Protein AF-0000000066033490 (afdb_homodimer)

Structure (mmCIF, N/CA/C/O backbone):
data_AF-0000000066033490-model_v1
#
loop_
_entity.id
_entity.type
_entity.pdbx_description
1 polymer 'Nucleoside diphosphate kinase'
#
loop_
_atom_site.group_PDB
_atom_site.id
_atom_site.type_symbol
_atom_site.label_atom_id
_atom_site.label_alt_id
_atom_site.label_comp_id
_atom_site.label_asym_id
_atom_site.label_entity_id
_atom_site.label_seq_id
_atom_site.pdbx_PDB_ins_code
_atom_site.Cartn_x
_atom_site.Cartn_y
_atom_site.Cartn_z
_atom_site.occupancy
_atom_site.B_iso_or_equiv
_atom_site.auth_seq_id
_atom_site.auth_comp_id
_atom_site.auth_asym_id
_atom_site.auth_atom_id
_atom_site.pdbx_PDB_model_num
ATOM 1 N N . MET A 1 1 ? 26.422 -7.48 -3.936 1 59.88 1 MET A N 1
ATOM 2 C CA . MET A 1 1 ? 25.344 -8.344 -4.434 1 59.88 1 MET A CA 1
ATOM 3 C C . MET A 1 1 ? 24.328 -7.539 -5.23 1 59.88 1 MET A C 1
ATOM 5 O O . MET A 1 1 ? 24.172 -6.336 -5.02 1 59.88 1 MET A O 1
ATOM 9 N N . THR A 1 2 ? 23.844 -7.996 -6.438 1 82.38 2 THR A N 1
ATOM 10 C CA . THR A 1 2 ? 23.172 -7.184 -7.445 1 82.38 2 THR A CA 1
ATOM 11 C C . THR A 1 2 ? 21.734 -6.902 -7.031 1 82.38 2 THR A C 1
ATOM 13 O O . THR A 1 2 ? 21.016 -7.812 -6.613 1 82.38 2 THR A O 1
ATOM 16 N N . ILE A 1 3 ? 21.281 -5.641 -6.848 1 90.5 3 ILE A N 1
ATOM 17 C CA . ILE A 1 3 ? 19.906 -5.195 -6.566 1 90.5 3 ILE A CA 1
ATOM 18 C C . ILE A 1 3 ? 19 -5.59 -7.723 1 90.5 3 ILE A C 1
ATOM 20 O O . ILE A 1 3 ? 19.328 -5.387 -8.891 1 90.5 3 ILE A O 1
ATOM 24 N N . GLU A 1 4 ? 17.984 -6.395 -7.387 1 96.69 4 GLU A N 1
ATOM 25 C CA . GLU A 1 4 ? 16.969 -6.812 -8.352 1 96.69 4 GLU A CA 1
ATOM 26 C C . GLU A 1 4 ? 15.586 -6.324 -7.938 1 96.69 4 GLU A C 1
ATOM 28 O O . GLU A 1 4 ? 15.422 -5.773 -6.848 1 96.69 4 GLU A O 1
ATOM 33 N N . ARG A 1 5 ? 14.695 -6.426 -8.906 1 98.5 5 ARG A N 1
ATOM 34 C CA . ARG A 1 5 ? 13.297 -6.09 -8.648 1 98.5 5 ARG A CA 1
ATOM 35 C C . ARG A 1 5 ? 12.383 -7.27 -8.977 1 98.5 5 ARG A C 1
ATOM 37 O O . ARG A 1 5 ? 12.695 -8.07 -9.859 1 98.5 5 ARG A O 1
ATOM 44 N N . THR A 1 6 ? 11.344 -7.453 -8.289 1 98.81 6 THR A N 1
ATOM 45 C CA . THR A 1 6 ? 10.312 -8.453 -8.57 1 98.81 6 THR A CA 1
ATOM 46 C C . THR A 1 6 ? 8.922 -7.84 -8.445 1 98.81 6 THR A C 1
ATOM 48 O O . THR A 1 6 ? 8.773 -6.723 -7.941 1 98.81 6 THR A O 1
ATOM 51 N N . PHE A 1 7 ? 7.984 -8.508 -9.031 1 98.88 7 PHE A N 1
ATOM 52 C CA . PHE A 1 7 ? 6.594 -8.07 -9.031 1 98.88 7 PHE A CA 1
ATOM 53 C C . PHE A 1 7 ? 5.781 -8.844 -8.008 1 98.88 7 PHE A C 1
ATOM 55 O O . PHE A 1 7 ? 5.988 -10.047 -7.82 1 98.88 7 PHE A O 1
ATOM 62 N N . SER A 1 8 ? 4.867 -8.172 -7.383 1 98.81 8 SER A N 1
ATOM 63 C CA . SER A 1 8 ? 4.031 -8.781 -6.352 1 98.81 8 SER A CA 1
ATOM 64 C C . SER A 1 8 ? 2.602 -8.25 -6.418 1 98.81 8 SER A C 1
ATOM 66 O O . SER A 1 8 ? 2.375 -7.105 -6.805 1 98.81 8 SER A O 1
ATOM 68 N N . ILE A 1 9 ? 1.611 -9.07 -6.09 1 98.88 9 ILE A N 1
ATOM 69 C CA . ILE A 1 9 ? 0.209 -8.68 -5.98 1 98.88 9 ILE A CA 1
ATOM 70 C C . ILE A 1 9 ? -0.343 -9.125 -4.625 1 98.88 9 ILE A C 1
ATOM 72 O O . ILE A 1 9 ? -0.087 -10.242 -4.18 1 98.88 9 ILE A O 1
ATOM 76 N N . VAL A 1 10 ? -0.974 -8.289 -3.9 1 98.94 10 VAL A N 1
ATOM 77 C CA . VAL A 1 10 ? -1.964 -8.695 -2.908 1 98.94 10 VAL A CA 1
ATOM 78 C C . VAL A 1 10 ? -3.32 -8.891 -3.584 1 98.94 10 VAL A C 1
ATOM 80 O O . VAL A 1 10 ? -3.904 -7.938 -4.105 1 98.94 10 VAL A O 1
ATOM 83 N N . LYS A 1 11 ? -3.844 -10.039 -3.535 1 98.88 11 LYS A N 1
ATOM 84 C CA . LYS A 1 11 ? -4.949 -10.461 -4.391 1 98.88 11 LYS A CA 1
ATOM 85 C C . LYS A 1 11 ? -6.297 -10.094 -3.77 1 98.88 11 LYS A C 1
ATOM 87 O O . LYS A 1 11 ? -6.352 -9.609 -2.637 1 98.88 11 LYS A O 1
ATOM 92 N N . PRO A 1 12 ? -7.406 -10.273 -4.48 1 98.56 12 PRO A N 1
ATOM 93 C CA . PRO A 1 12 ? -8.703 -9.703 -4.09 1 98.56 12 PRO A CA 1
ATOM 94 C C . PRO A 1 12 ? -9.172 -10.188 -2.721 1 98.56 12 PRO A C 1
ATOM 96 O O . PRO A 1 12 ? -9.688 -9.398 -1.928 1 98.56 12 PRO A O 1
ATOM 99 N N . ASP A 1 13 ? -8.969 -11.43 -2.404 1 98.12 13 ASP A N 1
ATOM 100 C CA . ASP A 1 13 ? -9.461 -11.945 -1.128 1 98.12 13 ASP A CA 1
ATOM 101 C C . ASP A 1 13 ? -8.75 -11.266 0.042 1 98.12 13 ASP A C 1
ATOM 103 O O . ASP A 1 13 ? -9.367 -10.953 1.059 1 98.12 13 ASP A O 1
ATOM 107 N N . ALA A 1 14 ? -7.434 -11.141 -0.123 1 98.69 14 ALA A N 1
ATOM 108 C CA . ALA A 1 14 ? -6.637 -10.523 0.935 1 98.69 14 ALA A CA 1
ATOM 109 C C . ALA A 1 14 ? -6.988 -9.047 1.099 1 98.69 14 ALA A C 1
ATOM 111 O O . ALA A 1 14 ? -7.07 -8.547 2.221 1 98.69 14 ALA A O 1
ATOM 112 N N . VAL A 1 15 ? -7.184 -8.336 -0.043 1 98.75 15 VAL A N 1
ATOM 113 C CA . VAL A 1 15 ? -7.602 -6.938 0.027 1 98.75 15 VAL A CA 1
ATOM 114 C C . VAL A 1 15 ? -8.953 -6.84 0.729 1 98.75 15 VAL A C 1
ATOM 116 O O . VAL A 1 15 ? -9.133 -6.012 1.626 1 98.75 15 VAL A O 1
ATOM 119 N N . LYS A 1 16 ? -9.852 -7.695 0.377 1 98.12 16 LYS A N 1
ATOM 120 C CA . LYS A 1 16 ? -11.188 -7.727 0.971 1 98.12 16 LYS A CA 1
ATOM 121 C C . LYS A 1 16 ? -11.109 -7.934 2.48 1 98.12 16 LYS A C 1
ATOM 123 O O . LYS A 1 16 ? -11.891 -7.352 3.232 1 98.12 16 LYS A O 1
ATOM 128 N N . ARG A 1 17 ? -10.188 -8.672 2.924 1 98.06 17 ARG A N 1
ATOM 129 C CA . ARG A 1 17 ? -10.086 -9.07 4.324 1 98.06 17 ARG A CA 1
ATOM 130 C C . ARG A 1 17 ? -9.18 -8.117 5.094 1 98.06 17 ARG A C 1
ATOM 132 O O . ARG A 1 17 ? -8.789 -8.406 6.23 1 98.06 17 ARG A O 1
ATOM 139 N N . ASN A 1 18 ? -8.805 -7.012 4.496 1 98.56 18 ASN A N 1
ATOM 140 C CA . ASN A 1 18 ? -7.965 -6 5.133 1 98.56 18 ASN A CA 1
ATOM 141 C C . ASN A 1 18 ? -6.617 -6.578 5.559 1 98.56 18 ASN A C 1
ATOM 143 O O . ASN A 1 18 ? -6.18 -6.375 6.691 1 98.56 18 ASN A O 1
ATOM 147 N N . LEU A 1 19 ? -5.922 -7.172 4.555 1 98.81 19 LEU A N 1
ATOM 148 C CA . LEU A 1 19 ? -4.652 -7.812 4.879 1 98.81 19 LEU A CA 1
ATOM 149 C C . LEU A 1 19 ? -3.496 -7.129 4.16 1 98.81 19 LEU A C 1
ATOM 151 O O . LEU A 1 19 ? -2.367 -7.621 4.18 1 98.81 19 LEU A O 1
ATOM 155 N N . ILE A 1 20 ? -3.691 -6.008 3.455 1 98.88 20 ILE A N 1
ATOM 156 C CA . ILE A 1 20 ? -2.609 -5.316 2.762 1 98.88 20 ILE A CA 1
ATOM 157 C C . ILE A 1 20 ? -1.483 -5.004 3.744 1 98.88 20 ILE A C 1
ATOM 159 O O . ILE A 1 20 ? -0.322 -5.332 3.494 1 98.88 20 ILE A O 1
ATOM 163 N N . GLY A 1 21 ? -1.85 -4.418 4.875 1 98.88 21 GLY A N 1
ATOM 164 C CA . GLY A 1 21 ? -0.864 -4.02 5.867 1 98.88 21 GLY A CA 1
ATOM 165 C C . GLY A 1 21 ? -0.115 -5.195 6.465 1 98.88 21 GLY A C 1
ATOM 166 O O . GLY A 1 21 ? 1.1 -5.129 6.664 1 98.88 21 GLY A O 1
ATOM 167 N N . ALA A 1 22 ? -0.812 -6.223 6.816 1 98.81 22 ALA A N 1
ATOM 168 C CA . ALA A 1 22 ? -0.184 -7.414 7.379 1 98.81 22 ALA A CA 1
ATOM 169 C C . ALA A 1 22 ? 0.848 -7.996 6.418 1 98.81 22 ALA A C 1
ATOM 171 O O . ALA A 1 22 ? 1.952 -8.359 6.828 1 98.81 22 ALA A O 1
ATOM 172 N N . ILE A 1 23 ? 0.515 -8.094 5.152 1 98.88 23 ILE A N 1
ATOM 173 C CA . ILE A 1 23 ? 1.39 -8.672 4.137 1 98.88 23 ILE A CA 1
ATOM 174 C C . ILE A 1 23 ? 2.576 -7.738 3.893 1 98.88 23 ILE A C 1
ATOM 176 O O . ILE A 1 23 ? 3.729 -8.18 3.885 1 98.88 23 ILE A O 1
ATOM 180 N N . TYR A 1 24 ? 2.326 -6.438 3.73 1 98.94 24 TYR A N 1
ATOM 181 C CA . TYR A 1 24 ? 3.396 -5.465 3.531 1 98.94 24 TYR A CA 1
ATOM 182 C C . TYR A 1 24 ? 4.367 -5.477 4.707 1 98.94 24 TYR A C 1
ATOM 184 O O . TYR A 1 24 ? 5.578 -5.352 4.516 1 98.94 24 TYR A O 1
ATOM 192 N N . ARG A 1 25 ? 3.801 -5.582 5.895 1 98.69 25 ARG A N 1
ATOM 193 C CA . ARG A 1 25 ? 4.66 -5.582 7.074 1 98.69 25 ARG A CA 1
ATOM 194 C C . ARG A 1 25 ? 5.629 -6.758 7.043 1 98.69 25 ARG A C 1
ATOM 196 O O . ARG A 1 25 ? 6.809 -6.609 7.367 1 98.69 25 ARG A O 1
ATOM 203 N N . ARG A 1 26 ? 5.129 -7.914 6.676 1 98.69 26 ARG A N 1
ATOM 204 C CA . ARG A 1 26 ? 5.984 -9.094 6.559 1 98.69 26 ARG A CA 1
ATOM 205 C C . ARG A 1 26 ? 7.062 -8.883 5.5 1 98.69 26 ARG A C 1
ATOM 207 O O . ARG A 1 26 ? 8.219 -9.258 5.699 1 98.69 26 ARG A O 1
ATOM 214 N N . ILE A 1 27 ? 6.727 -8.273 4.348 1 98.75 27 ILE A N 1
ATOM 215 C CA . ILE A 1 27 ? 7.664 -8 3.262 1 98.75 27 ILE A CA 1
ATOM 216 C C . ILE A 1 27 ? 8.742 -7.039 3.744 1 98.75 27 ILE A C 1
ATOM 218 O O . ILE A 1 27 ? 9.938 -7.316 3.613 1 98.75 27 ILE A O 1
ATOM 222 N N . GLU A 1 28 ? 8.336 -5.984 4.379 1 98.75 28 GLU A N 1
ATOM 223 C CA . GLU A 1 28 ? 9.258 -4.926 4.781 1 98.75 28 GLU A CA 1
ATOM 224 C C . GLU A 1 28 ? 10.172 -5.383 5.91 1 98.75 28 GLU A C 1
ATOM 226 O O . GLU A 1 28 ? 11.32 -4.949 6 1 98.75 28 GLU A O 1
ATOM 231 N N . LYS A 1 29 ? 9.719 -6.266 6.738 1 98.25 29 LYS A N 1
ATOM 232 C CA . LYS A 1 29 ? 10.531 -6.781 7.836 1 98.25 29 LYS A CA 1
ATOM 233 C C . LYS A 1 29 ? 11.711 -7.594 7.312 1 98.25 29 LYS A C 1
ATOM 235 O O . LYS A 1 29 ? 12.711 -7.777 8.016 1 98.25 29 LYS A O 1
ATOM 240 N N . THR A 1 30 ? 11.633 -8.133 6.098 1 97.88 30 THR A N 1
ATOM 241 C CA . THR A 1 30 ? 12.734 -8.883 5.508 1 97.88 30 THR A CA 1
ATOM 242 C C . THR A 1 30 ? 13.812 -7.934 4.992 1 97.88 30 THR A C 1
ATOM 244 O O . THR A 1 30 ? 14.898 -8.375 4.609 1 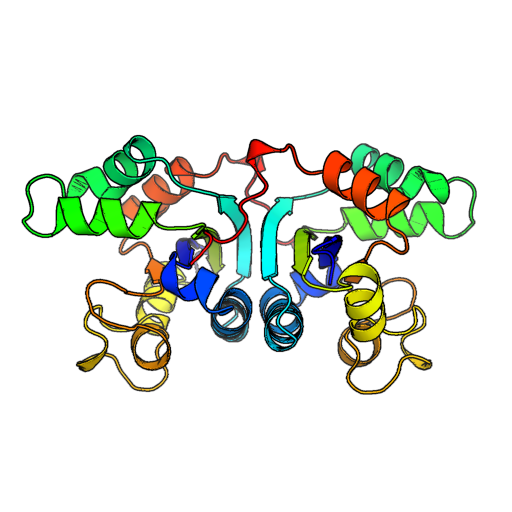97.88 30 THR A O 1
ATOM 247 N N . GLY A 1 31 ? 13.523 -6.68 4.895 1 97.56 31 GLY A N 1
ATOM 248 C CA . GLY A 1 31 ? 14.445 -5.699 4.348 1 97.56 31 GLY A CA 1
ATOM 249 C C . GLY A 1 31 ? 14.141 -5.332 2.908 1 97.56 31 GLY A C 1
ATOM 250 O O . GLY A 1 31 ? 14.758 -4.418 2.352 1 97.56 31 GLY A O 1
ATOM 251 N N . MET A 1 32 ? 13.219 -6.039 2.225 1 98.31 32 MET A N 1
ATOM 252 C CA . MET A 1 32 ? 12.797 -5.668 0.876 1 98.31 32 MET A CA 1
ATOM 253 C C . MET A 1 32 ? 12.07 -4.332 0.879 1 98.31 32 MET A C 1
ATOM 255 O O . MET A 1 32 ? 11.336 -4.02 1.822 1 98.31 32 MET A O 1
ATOM 259 N N . GLN A 1 33 ? 12.234 -3.594 -0.179 1 98.62 33 GLN A N 1
ATOM 260 C CA . GLN A 1 33 ? 11.641 -2.262 -0.261 1 98.62 33 GLN A CA 1
ATOM 261 C C . GLN A 1 33 ? 10.539 -2.209 -1.315 1 98.62 33 GLN A C 1
ATOM 263 O O . GLN A 1 33 ? 10.742 -2.641 -2.453 1 98.62 33 GLN A O 1
ATOM 268 N N . VAL A 1 34 ? 9.398 -1.729 -0.935 1 98.88 34 VAL A N 1
ATOM 269 C CA . VAL A 1 34 ? 8.383 -1.395 -1.933 1 98.88 34 VAL A CA 1
ATOM 270 C C . VAL A 1 34 ? 8.797 -0.131 -2.684 1 98.88 34 VAL A C 1
ATOM 272 O O . VAL A 1 34 ? 8.984 0.927 -2.076 1 98.88 34 VAL A O 1
ATOM 275 N N . VAL A 1 35 ? 8.883 -0.238 -4.035 1 98.88 35 VAL A N 1
ATOM 276 C CA . VAL A 1 35 ? 9.398 0.917 -4.762 1 98.88 35 VAL A CA 1
ATOM 277 C C . VAL A 1 35 ? 8.375 1.377 -5.797 1 98.88 35 VAL A C 1
ATOM 279 O O . VAL A 1 35 ? 8.57 2.395 -6.465 1 98.88 35 VAL A O 1
ATOM 282 N N . ALA A 1 36 ? 7.316 0.698 -5.984 1 98.88 36 ALA A N 1
ATOM 283 C CA . ALA A 1 36 ? 6.109 1.072 -6.711 1 98.88 36 ALA A CA 1
ATOM 284 C C . ALA A 1 36 ? 4.891 0.32 -6.176 1 98.88 36 ALA A C 1
ATOM 286 O O . ALA A 1 36 ? 5 -0.842 -5.777 1 98.88 36 ALA A O 1
ATOM 287 N N . ALA A 1 37 ? 3.801 0.959 -6.184 1 98.88 37 ALA A N 1
ATOM 288 C CA . ALA A 1 37 ? 2.568 0.317 -5.738 1 98.88 37 ALA A CA 1
ATOM 289 C C . ALA A 1 37 ? 1.343 1.079 -6.234 1 98.88 37 ALA A C 1
ATOM 291 O O . ALA A 1 37 ? 1.356 2.311 -6.305 1 98.88 37 ALA A O 1
ATOM 292 N N . LYS A 1 38 ? 0.314 0.394 -6.555 1 98.69 38 LYS A N 1
ATOM 293 C CA . LYS A 1 38 ? -0.984 1.018 -6.789 1 98.69 38 LYS A CA 1
ATOM 294 C C . LYS A 1 38 ? -2.113 -0.002 -6.672 1 98.69 38 LYS A C 1
ATOM 296 O O . LYS A 1 38 ? -1.907 -1.193 -6.91 1 98.69 38 LYS A O 1
ATOM 301 N N . MET A 1 39 ? -3.219 0.5 -6.246 1 98.81 39 MET A N 1
ATOM 302 C CA . MET A 1 39 ? -4.441 -0.292 -6.195 1 98.81 39 MET A CA 1
ATOM 303 C C . MET A 1 39 ? -5.234 -0.158 -7.492 1 98.81 39 MET A C 1
ATOM 305 O O . MET A 1 39 ? -5.34 0.936 -8.055 1 98.81 39 MET A O 1
ATOM 309 N N . LEU A 1 40 ? -5.766 -1.245 -7.953 1 97.62 40 LEU A N 1
ATOM 310 C CA . LEU A 1 40 ? -6.598 -1.172 -9.148 1 97.62 40 LEU A CA 1
ATOM 311 C C . LEU A 1 40 ? -7.625 -2.301 -9.164 1 97.62 40 LEU A C 1
ATOM 313 O O . LEU A 1 40 ? -7.473 -3.293 -8.445 1 97.62 40 LEU A O 1
ATOM 317 N N . SER A 1 41 ? -8.68 -2.072 -9.883 1 98.12 41 SER A N 1
ATOM 318 C CA . SER A 1 41 ? -9.641 -3.113 -10.25 1 98.12 41 SER A CA 1
ATOM 319 C C . SER A 1 41 ? -9.359 -3.641 -11.656 1 98.12 41 SER A C 1
ATOM 321 O O . SER A 1 41 ? -9.586 -2.936 -12.641 1 98.12 41 SER A O 1
ATOM 323 N N . LEU A 1 42 ? -8.93 -4.895 -11.719 1 98.31 42 LEU A N 1
ATOM 324 C CA . LEU A 1 42 ? -8.57 -5.457 -13.016 1 98.31 42 LEU A CA 1
ATOM 325 C C . LEU A 1 42 ? -9.82 -5.695 -13.867 1 98.31 42 LEU A C 1
ATOM 327 O O . LEU A 1 42 ? -10.828 -6.203 -13.367 1 98.31 42 LEU A O 1
ATOM 331 N N . THR A 1 43 ? -9.727 -5.27 -15.078 1 98.06 43 THR A N 1
ATOM 332 C CA . THR A 1 43 ? -10.727 -5.738 -16.031 1 98.06 43 THR A CA 1
ATOM 333 C C . THR A 1 43 ? -10.461 -7.191 -16.422 1 98.06 43 THR A C 1
ATOM 335 O O . THR A 1 43 ? -9.375 -7.723 -16.172 1 98.06 43 THR A O 1
ATOM 338 N N . LYS A 1 44 ? -11.445 -7.812 -17.016 1 98.25 44 LYS A N 1
ATOM 339 C CA . LYS A 1 44 ? -11.266 -9.172 -17.516 1 98.25 44 LYS A CA 1
ATOM 340 C C . LYS A 1 44 ? -10.102 -9.242 -18.5 1 98.25 44 LYS A C 1
ATOM 342 O O . LYS A 1 44 ? -9.281 -10.156 -18.438 1 98.25 44 LYS A O 1
ATOM 347 N N . GLU A 1 45 ? -10.047 -8.281 -19.391 1 98.38 45 GLU A N 1
ATOM 348 C CA . GLU A 1 45 ? -8.984 -8.227 -20.391 1 98.38 45 GLU A CA 1
ATOM 349 C C . GLU A 1 45 ? -7.613 -8.086 -19.75 1 98.38 45 GLU A C 1
ATOM 351 O O . GLU A 1 45 ? -6.656 -8.75 -20.156 1 98.38 45 GLU A O 1
ATOM 356 N N . GLN A 1 46 ? -7.473 -7.254 -18.766 1 98.44 46 GLN A N 1
ATOM 357 C CA . GLN A 1 46 ? -6.215 -7.07 -18.047 1 98.44 46 GLN A CA 1
ATOM 358 C C . GLN A 1 46 ? -5.781 -8.359 -17.359 1 98.44 46 GLN A C 1
ATOM 360 O O . GLN A 1 46 ? -4.609 -8.742 -17.422 1 98.44 46 GLN A O 1
ATOM 365 N N . ALA A 1 47 ? -6.73 -9.016 -16.672 1 98.62 47 ALA A N 1
ATOM 366 C CA . ALA A 1 47 ? -6.414 -10.258 -15.977 1 98.62 47 ALA A CA 1
ATOM 367 C C . ALA A 1 47 ? -6 -11.352 -16.953 1 98.62 47 ALA A C 1
ATOM 369 O O . ALA A 1 47 ? -5.016 -12.055 -16.734 1 98.62 47 ALA A O 1
ATOM 370 N N . GLN A 1 48 ? -6.73 -11.477 -18.047 1 98.44 48 GLN A N 1
ATOM 371 C CA . GLN A 1 48 ? -6.406 -12.461 -19.078 1 98.44 48 GLN A CA 1
ATOM 372 C C . GLN A 1 48 ? -5.023 -12.203 -19.672 1 98.44 48 GLN A C 1
ATOM 374 O O . GLN A 1 48 ? -4.25 -13.133 -19.891 1 98.44 48 GLN A O 1
ATOM 379 N N . GLY A 1 49 ? -4.77 -10.961 -19.969 1 98.31 49 GLY A N 1
ATOM 380 C CA . GLY A 1 49 ? -3.467 -10.594 -20.516 1 98.31 49 GLY A CA 1
ATOM 381 C C . GLY A 1 49 ? -2.324 -10.875 -19.562 1 98.31 49 GLY A C 1
ATOM 382 O O . GLY A 1 49 ? -1.284 -11.398 -19.969 1 98.31 49 GLY A O 1
ATOM 383 N N . PHE A 1 50 ? -2.512 -10.586 -18.344 1 98.44 50 PHE A N 1
ATOM 384 C CA . PHE A 1 50 ? -1.484 -10.789 -17.344 1 98.44 50 PHE A CA 1
ATOM 385 C C . PHE A 1 50 ? -1.181 -12.273 -17.156 1 98.44 50 PHE A C 1
ATOM 387 O O . PHE A 1 50 ? -0.021 -12.656 -17 1 98.44 50 PHE A O 1
ATOM 394 N N . TYR A 1 51 ? -2.215 -13.07 -17.156 1 97.62 51 TYR A N 1
ATOM 395 C CA . TYR A 1 51 ? -2.07 -14.5 -16.938 1 97.62 51 TYR A CA 1
ATOM 396 C C . TYR A 1 51 ? -2.117 -15.273 -18.25 1 97.62 51 TYR A C 1
ATOM 398 O O . TYR A 1 51 ? -2.512 -16.438 -18.281 1 97.62 51 TYR A O 1
ATOM 406 N N . ALA A 1 52 ? -1.764 -14.695 -19.328 1 96.69 52 ALA A N 1
ATOM 407 C CA . ALA A 1 52 ? -1.895 -15.258 -20.656 1 96.69 52 ALA A CA 1
ATOM 408 C C . ALA A 1 52 ? -1.156 -16.594 -20.766 1 96.69 52 ALA A C 1
ATOM 410 O O . ALA A 1 52 ? -1.564 -17.469 -21.531 1 96.69 52 ALA A O 1
ATOM 411 N N . GLU A 1 53 ? -0.065 -16.734 -20.047 1 94.5 53 GLU A N 1
ATOM 412 C CA . GLU A 1 53 ? 0.717 -17.969 -20.078 1 94.5 53 GLU A CA 1
ATOM 413 C C . GLU A 1 53 ? -0.106 -19.156 -19.594 1 94.5 53 GLU A C 1
ATOM 415 O O . GLU A 1 53 ? 0.258 -20.312 -19.844 1 94.5 53 GLU A O 1
ATOM 420 N N . HIS A 1 54 ? -1.22 -18.922 -18.891 1 94.94 54 HIS A N 1
ATOM 421 C CA . HIS A 1 54 ? -2.066 -19.984 -18.359 1 94.94 54 HIS A CA 1
ATOM 422 C C . HIS A 1 54 ? -3.299 -20.188 -19.234 1 94.94 54 HIS A C 1
ATOM 424 O O . HIS A 1 54 ? -4.156 -21.016 -18.906 1 94.94 54 HIS A O 1
ATOM 430 N N . GLU A 1 55 ? -3.393 -19.422 -20.25 1 95.44 55 GLU A N 1
ATOM 431 C CA . GLU A 1 55 ? -4.539 -19.578 -21.141 1 95.44 55 GLU A CA 1
ATOM 432 C C . GLU A 1 55 ? -4.652 -21.031 -21.641 1 95.44 55 GLU A C 1
ATOM 434 O O . GLU A 1 55 ? -3.652 -21.625 -22.031 1 95.44 55 GLU A O 1
ATOM 439 N N . GLY A 1 56 ? -5.859 -21.609 -21.578 1 95.81 56 GLY A N 1
ATOM 440 C CA . GLY A 1 56 ? -6.078 -22.984 -22.016 1 95.81 56 GLY A CA 1
ATOM 441 C C . GLY A 1 56 ? -6.062 -23.969 -20.875 1 95.81 56 GLY A C 1
ATOM 442 O O . GLY A 1 56 ? -6.551 -25.094 -21.016 1 95.81 56 GLY A O 1
ATOM 443 N N . LYS A 1 57 ? -5.461 -23.578 -19.797 1 96 57 LYS A N 1
ATOM 444 C CA . LYS A 1 57 ? -5.469 -24.453 -18.625 1 96 57 LYS A CA 1
ATOM 445 C C . LYS A 1 57 ? -6.844 -24.469 -17.969 1 96 57 LYS A C 1
ATOM 447 O O . LYS A 1 57 ? -7.602 -23.5 -18.062 1 96 57 LYS A O 1
ATOM 452 N N . GLU A 1 58 ? -7.148 -25.516 -17.234 1 96.25 58 GLU A N 1
ATOM 453 C CA . GLU A 1 58 ? -8.469 -25.75 -16.656 1 96.25 58 GLU A CA 1
ATOM 454 C C . GLU A 1 58 ? -8.836 -24.656 -15.664 1 96.25 58 GLU A C 1
ATOM 456 O O . GLU A 1 58 ? -10 -24.25 -15.578 1 96.25 58 GLU A O 1
ATOM 461 N N . PHE A 1 59 ? -7.871 -24.156 -14.953 1 95.44 59 PHE A N 1
ATOM 462 C CA . PHE A 1 59 ? -8.156 -23.219 -13.875 1 95.44 59 PHE A CA 1
ATOM 463 C C . PHE A 1 59 ? -8.164 -21.781 -14.406 1 95.44 59 PHE A C 1
ATOM 465 O O . PHE A 1 59 ? -8.477 -20.844 -13.664 1 95.44 59 PHE A O 1
ATOM 472 N N . PHE A 1 60 ? -7.891 -21.531 -15.648 1 97.5 60 PHE A N 1
ATOM 473 C CA . PHE A 1 60 ? -7.637 -20.203 -16.188 1 97.5 60 PHE A CA 1
ATOM 474 C C . PHE A 1 60 ? -8.852 -19.297 -16.016 1 97.5 60 PHE A C 1
ATOM 476 O O . PHE A 1 60 ? -8.742 -18.188 -15.492 1 97.5 60 PHE A O 1
ATOM 483 N N . ASP A 1 61 ? -10.023 -19.766 -16.391 1 97.5 61 ASP A N 1
ATOM 484 C CA . ASP A 1 61 ? -11.227 -18.953 -16.312 1 97.5 61 ASP A CA 1
ATOM 485 C C . ASP A 1 61 ? -11.562 -18.594 -14.867 1 97.5 61 ASP A C 1
ATOM 487 O O . ASP A 1 61 ? -11.953 -17.469 -14.57 1 97.5 61 ASP A O 1
ATOM 491 N N . ALA A 1 62 ? -11.453 -19.531 -14 1 97.69 62 ALA A N 1
ATOM 492 C CA . ALA A 1 62 ? -11.711 -19.297 -12.578 1 97.69 62 ALA A CA 1
ATOM 493 C C . ALA A 1 62 ? -10.719 -18.297 -12 1 97.69 62 ALA A C 1
ATOM 495 O O . ALA A 1 62 ? -11.078 -17.484 -11.148 1 97.69 62 ALA A O 1
ATOM 496 N N . LEU A 1 63 ? -9.477 -18.422 -12.422 1 97.75 63 LEU A N 1
ATOM 497 C CA . LEU A 1 63 ? -8.438 -17.484 -11.992 1 97.75 63 LEU A CA 1
ATOM 498 C C . LEU A 1 63 ? -8.797 -16.062 -12.406 1 97.75 63 LEU A C 1
ATOM 500 O O . LEU A 1 63 ? -8.719 -15.141 -11.594 1 97.75 63 LEU A O 1
ATOM 504 N N . VAL A 1 64 ? -9.172 -15.883 -13.641 1 98.44 64 VAL A N 1
ATOM 505 C CA . VAL A 1 64 ? -9.547 -14.57 -14.156 1 98.44 64 VAL A CA 1
ATOM 506 C C . VAL A 1 64 ? -10.742 -14.031 -13.375 1 98.44 64 VAL A C 1
ATOM 508 O O . VAL A 1 64 ? -10.766 -12.859 -12.992 1 98.44 64 VAL A O 1
ATOM 511 N N . GLU A 1 65 ? -11.711 -14.891 -13.102 1 98.25 65 GLU A N 1
ATOM 512 C CA . GLU A 1 65 ? -12.875 -14.5 -12.32 1 98.25 65 GLU A CA 1
ATOM 513 C C . GLU A 1 65 ? -12.477 -14.047 -10.914 1 98.25 65 GLU A C 1
ATOM 515 O O . GLU A 1 65 ? -12.969 -13.031 -10.422 1 98.25 65 GLU A O 1
ATOM 520 N N . TYR A 1 66 ? -11.641 -14.758 -10.305 1 98.31 66 TYR A N 1
ATOM 521 C CA . TYR A 1 66 ? -11.148 -14.445 -8.969 1 98.31 66 TYR A CA 1
ATOM 522 C C . TYR A 1 66 ? -10.422 -13.102 -8.953 1 98.31 66 TYR A C 1
ATOM 524 O O . TYR A 1 66 ? -10.727 -12.234 -8.125 1 98.31 66 TYR A O 1
ATOM 532 N N . MET A 1 67 ? -9.539 -12.867 -9.914 1 98.38 67 MET A N 1
ATOM 533 C CA . MET A 1 67 ? -8.664 -11.695 -9.945 1 98.38 67 MET A CA 1
ATOM 534 C C . MET A 1 67 ? -9.461 -10.438 -10.281 1 98.38 67 MET A C 1
ATOM 536 O O . MET A 1 67 ? -9 -9.32 -10.031 1 98.38 67 MET A O 1
ATOM 540 N N . THR A 1 68 ? -10.672 -10.617 -10.852 1 98.25 68 THR A N 1
ATOM 541 C CA . THR A 1 68 ? -11.492 -9.461 -11.195 1 98.25 68 THR A CA 1
ATOM 542 C C . THR A 1 68 ? -12.633 -9.289 -10.195 1 98.25 68 THR A C 1
ATOM 544 O O . THR A 1 68 ? -13.5 -8.43 -10.367 1 98.25 68 THR A O 1
ATOM 547 N N . SER A 1 69 ? -12.711 -10.086 -9.117 1 97.94 69 SER A N 1
ATOM 548 C CA . SER A 1 69 ? -13.812 -10.109 -8.164 1 97.94 69 SER A CA 1
ATOM 549 C C . SER A 1 69 ? -13.727 -8.945 -7.188 1 97.94 69 SER A C 1
ATOM 551 O O . SER A 1 69 ? -14.695 -8.648 -6.48 1 97.94 69 SER A O 1
ATOM 553 N N . GLY A 1 70 ? -12.602 -8.227 -7.137 1 98.19 70 GLY A N 1
ATOM 554 C CA . GLY A 1 70 ? -12.344 -7.086 -6.27 1 98.19 70 GLY A CA 1
ATOM 555 C C . GLY A 1 70 ? -11.008 -6.414 -6.547 1 98.19 70 GLY A C 1
ATOM 556 O O . GLY A 1 70 ? -10.281 -6.824 -7.449 1 98.19 70 GLY A O 1
ATOM 557 N N . PRO A 1 71 ? -10.75 -5.375 -5.809 1 98.69 71 PRO A N 1
ATOM 558 C CA . PRO A 1 71 ? -9.5 -4.648 -6.031 1 98.69 71 PRO A CA 1
ATOM 559 C C . PRO A 1 71 ? -8.266 -5.465 -5.637 1 98.69 71 PRO A C 1
ATOM 561 O O . PRO A 1 71 ? -8.367 -6.387 -4.82 1 98.69 71 PRO A O 1
ATOM 564 N N . VAL A 1 72 ? -7.176 -5.176 -6.273 1 98.88 72 VAL A N 1
ATOM 565 C CA . VAL A 1 72 ? -5.875 -5.75 -5.949 1 98.88 72 VAL A CA 1
ATOM 566 C C . VAL A 1 72 ? -4.879 -4.637 -5.637 1 98.88 72 VAL A C 1
ATOM 568 O O . VAL A 1 72 ? -5.102 -3.479 -5.992 1 98.88 72 VAL A O 1
ATOM 571 N N . MET A 1 73 ? -3.887 -4.918 -4.906 1 98.88 73 MET A N 1
ATOM 572 C CA . MET A 1 73 ? -2.709 -4.074 -4.742 1 98.88 73 MET A CA 1
ATOM 573 C C . MET A 1 73 ? -1.508 -4.668 -5.469 1 98.88 73 MET A C 1
ATOM 575 O O . MET A 1 73 ? -1.049 -5.758 -5.133 1 98.88 73 MET A O 1
ATOM 579 N N . VAL A 1 74 ? -0.982 -3.992 -6.504 1 98.94 74 VAL A N 1
ATOM 580 C CA . VAL A 1 74 ? 0.213 -4.449 -7.207 1 98.94 74 VAL A CA 1
ATOM 581 C C . VAL A 1 74 ? 1.418 -3.619 -6.773 1 98.94 74 VAL A C 1
ATOM 583 O O . VAL A 1 74 ? 1.287 -2.424 -6.492 1 98.94 74 VAL A O 1
ATOM 586 N N . GLN A 1 75 ? 2.568 -4.266 -6.73 1 98.88 75 GLN A N 1
ATOM 587 C CA . GLN A 1 75 ? 3.74 -3.527 -6.27 1 98.88 75 GLN A CA 1
ATOM 588 C C . GLN A 1 75 ? 5.023 -4.105 -6.863 1 98.88 75 GLN A C 1
ATOM 590 O O . GLN A 1 75 ? 5.043 -5.25 -7.316 1 98.88 75 GLN A O 1
ATOM 595 N N . VAL A 1 76 ? 5.98 -3.305 -6.934 1 98.94 76 VAL A N 1
ATOM 596 C CA . VAL A 1 76 ? 7.352 -3.686 -7.262 1 98.94 76 VAL A CA 1
ATOM 597 C C . VAL A 1 76 ? 8.203 -3.693 -5.992 1 98.94 76 VAL A C 1
ATOM 599 O O . VAL A 1 76 ? 8.195 -2.725 -5.23 1 98.94 76 VAL A O 1
ATOM 602 N N . LEU A 1 77 ? 8.852 -4.785 -5.75 1 98.88 77 LEU A N 1
ATOM 603 C CA . LEU A 1 77 ? 9.773 -4.93 -4.633 1 98.88 77 LEU A CA 1
ATOM 604 C C . LEU A 1 77 ? 11.219 -4.879 -5.113 1 98.88 77 LEU A C 1
ATOM 606 O O . LEU A 1 77 ? 11.547 -5.426 -6.168 1 98.88 77 LEU A O 1
ATOM 610 N N . GLU A 1 78 ? 12.031 -4.238 -4.352 1 98.62 78 GLU A N 1
ATOM 611 C CA . GLU A 1 78 ? 13.453 -4.105 -4.676 1 98.62 78 GLU A CA 1
ATOM 612 C C . GLU A 1 78 ? 14.328 -4.594 -3.527 1 98.62 78 GLU A C 1
ATOM 614 O O . GLU A 1 78 ? 14.008 -4.375 -2.357 1 98.62 78 GLU A O 1
ATOM 619 N N . GLY A 1 79 ? 15.414 -5.25 -3.77 1 97.62 79 GLY A N 1
ATOM 620 C CA . GLY A 1 79 ? 16.375 -5.727 -2.789 1 97.62 79 GLY A CA 1
ATOM 621 C C . GLY A 1 79 ? 17.344 -6.738 -3.355 1 97.62 79 GLY A C 1
ATOM 622 O O . GLY A 1 79 ? 17.328 -7.023 -4.555 1 97.62 79 GLY A O 1
ATOM 623 N N . GLU A 1 80 ? 18.188 -7.188 -2.477 1 96.62 80 GLU A N 1
ATOM 624 C CA . GLU A 1 80 ? 19.125 -8.25 -2.867 1 96.62 80 GLU A CA 1
ATOM 625 C C . GLU A 1 80 ? 18.406 -9.586 -2.99 1 96.62 80 GLU A C 1
ATOM 627 O O . GLU A 1 80 ? 17.672 -9.992 -2.08 1 96.62 80 GLU A O 1
ATOM 632 N N . SER A 1 81 ? 18.594 -10.273 -4.184 1 96.81 81 SER A N 1
ATOM 633 C CA . SER A 1 81 ? 18 -11.586 -4.434 1 96.81 81 SER A CA 1
ATOM 634 C C . SER A 1 81 ? 16.5 -11.578 -4.148 1 96.81 81 SER A C 1
ATOM 636 O O . SER A 1 81 ? 15.961 -12.547 -3.602 1 96.81 81 SER A O 1
ATOM 638 N N . VAL A 1 82 ? 15.859 -10.469 -4.465 1 98.38 82 VAL A N 1
ATOM 639 C CA . VAL A 1 82 ? 14.492 -10.211 -4.023 1 98.38 82 VAL A CA 1
ATOM 640 C C . VAL A 1 82 ? 13.539 -11.188 -4.699 1 98.38 82 VAL A C 1
ATOM 642 O O . VAL A 1 82 ? 12.516 -11.57 -4.125 1 98.38 82 VAL A O 1
ATOM 645 N N . ILE A 1 83 ? 13.836 -11.656 -5.91 1 98.31 83 ILE A N 1
ATOM 646 C CA . ILE A 1 83 ? 12.961 -12.602 -6.59 1 98.31 83 ILE A CA 1
ATOM 647 C C . ILE A 1 83 ? 12.891 -13.906 -5.797 1 98.31 83 ILE A C 1
ATOM 649 O O . ILE A 1 83 ? 11.805 -14.383 -5.469 1 98.31 83 ILE A O 1
ATOM 653 N N . THR A 1 84 ? 14.055 -14.422 -5.484 1 97.44 84 THR A N 1
ATOM 654 C CA . THR A 1 84 ? 14.133 -15.672 -4.734 1 97.44 84 THR A CA 1
ATOM 655 C C . THR A 1 84 ? 13.602 -15.484 -3.314 1 97.44 84 THR A C 1
ATOM 657 O O . THR A 1 84 ? 12.836 -16.312 -2.82 1 97.44 84 THR A O 1
ATOM 660 N N . ARG A 1 85 ? 13.992 -14.438 -2.662 1 97.62 85 ARG A N 1
ATOM 661 C CA . ARG A 1 85 ? 13.617 -14.188 -1.273 1 97.62 85 ARG A CA 1
ATOM 662 C C . ARG A 1 85 ? 12.117 -14 -1.133 1 97.62 85 ARG A C 1
ATOM 664 O O . ARG A 1 85 ? 11.516 -14.477 -0.168 1 97.62 85 ARG A O 1
ATOM 671 N N . TYR A 1 86 ? 11.531 -13.273 -2.078 1 98.75 86 TYR A N 1
ATOM 672 C CA . TYR A 1 86 ? 10.094 -13.078 -1.991 1 98.75 86 TYR A CA 1
ATOM 673 C C . TYR A 1 86 ? 9.352 -14.391 -2.225 1 98.75 86 TYR A C 1
ATOM 675 O O . TYR A 1 86 ? 8.352 -14.68 -1.555 1 98.75 86 TYR A O 1
ATOM 683 N N . ARG A 1 87 ? 9.789 -15.188 -3.137 1 98.44 87 ARG A N 1
ATOM 684 C CA . ARG A 1 87 ? 9.172 -16.5 -3.348 1 98.44 87 ARG A CA 1
ATOM 685 C C . ARG A 1 87 ? 9.258 -17.344 -2.088 1 98.44 87 ARG A C 1
ATOM 687 O O . ARG A 1 87 ? 8.32 -18.078 -1.767 1 98.44 87 ARG A O 1
ATOM 694 N N . GLU A 1 88 ? 10.375 -17.25 -1.47 1 98.19 88 GLU A N 1
ATOM 695 C CA . GLU A 1 88 ? 10.531 -17.984 -0.211 1 98.19 88 GLU A CA 1
ATOM 696 C C . GLU A 1 88 ? 9.547 -17.484 0.842 1 98.19 88 GLU A C 1
ATOM 698 O O . GLU A 1 88 ? 8.93 -18.281 1.55 1 98.19 88 GLU A O 1
ATOM 703 N N . LEU A 1 89 ? 9.406 -16.188 0.963 1 98.69 89 LEU A N 1
ATOM 704 C CA . LEU A 1 89 ? 8.469 -15.594 1.917 1 98.69 89 LEU A CA 1
ATOM 705 C C . LEU A 1 89 ? 7.035 -16.016 1.603 1 98.69 89 LEU A C 1
ATOM 707 O O . LEU A 1 89 ? 6.242 -16.266 2.514 1 98.69 89 LEU A O 1
ATOM 711 N N . MET A 1 90 ? 6.68 -16.078 0.339 1 98.62 90 MET A N 1
ATOM 712 C CA . MET A 1 90 ? 5.34 -16.484 -0.078 1 98.62 90 MET A CA 1
ATOM 713 C C . MET A 1 90 ? 5.035 -17.906 0.384 1 98.62 90 MET A C 1
ATOM 715 O O . MET A 1 90 ? 3.973 -18.156 0.958 1 98.62 90 MET A O 1
ATOM 719 N N . GLY A 1 91 ? 6.043 -18.797 0.086 1 98.44 91 GLY A N 1
ATOM 720 C CA . GLY A 1 91 ? 5.816 -20.219 0.337 1 98.44 91 GLY A CA 1
ATOM 721 C C . GLY A 1 91 ? 5.176 -20.938 -0.834 1 98.44 91 GLY A C 1
ATOM 722 O O . GLY A 1 91 ? 4.777 -20.297 -1.814 1 98.44 91 GLY A O 1
ATOM 723 N N . LYS A 1 92 ? 5.02 -22.188 -0.674 1 97.44 92 LYS A N 1
ATOM 724 C CA . LYS A 1 92 ? 4.461 -23.031 -1.73 1 97.44 92 LYS A CA 1
ATOM 725 C C . LYS A 1 92 ? 3.045 -22.594 -2.094 1 97.44 92 LYS A C 1
ATOM 727 O O . LYS A 1 92 ? 2.305 -22.094 -1.239 1 97.44 92 LYS A O 1
ATOM 732 N N . THR A 1 93 ? 2.709 -22.781 -3.371 1 96.19 93 THR A N 1
ATOM 733 C CA . THR A 1 93 ? 1.416 -22.359 -3.9 1 96.19 93 THR A CA 1
ATOM 734 C C . THR A 1 93 ? 0.278 -23.016 -3.125 1 96.19 93 THR A C 1
ATOM 736 O O . THR A 1 93 ? -0.706 -22.359 -2.779 1 96.19 93 THR A O 1
ATOM 739 N N . ASN A 1 94 ? 0.473 -24.312 -2.871 1 97.19 94 ASN A N 1
ATOM 740 C CA . ASN A 1 94 ? -0.501 -24.984 -2.016 1 97.19 94 ASN A CA 1
ATOM 741 C C . ASN A 1 94 ? -0.316 -24.594 -0.55 1 97.19 94 ASN A C 1
ATOM 743 O O . ASN A 1 94 ? 0.652 -25.016 0.088 1 97.19 94 ASN A O 1
ATOM 747 N N . PRO A 1 95 ? -1.289 -23.859 -0.03 1 97.69 95 PRO A N 1
ATOM 748 C CA . PRO A 1 95 ? -1.094 -23.359 1.33 1 97.69 95 PRO A CA 1
ATOM 749 C C . PRO A 1 95 ? -0.964 -24.469 2.363 1 97.69 95 PRO A C 1
ATOM 751 O O . PRO A 1 95 ? -0.273 -24.312 3.371 1 97.69 95 PRO A O 1
ATOM 754 N N . ASP A 1 96 ? -1.547 -25.656 2.096 1 97 96 ASP A N 1
ATOM 755 C CA . ASP A 1 96 ? -1.466 -26.781 3.023 1 97 96 ASP A CA 1
ATOM 756 C C . ASP A 1 96 ? -0.054 -27.359 3.061 1 97 96 ASP A C 1
ATOM 758 O O . ASP A 1 96 ? 0.306 -28.078 4 1 97 96 ASP A O 1
ATOM 762 N N . GLU A 1 97 ? 0.689 -27.094 2.092 1 98 97 GLU A N 1
ATOM 763 C CA . GLU A 1 97 ? 2.055 -27.594 1.993 1 98 97 GLU A CA 1
ATOM 764 C C . GLU A 1 97 ? 3.074 -26.484 2.248 1 98 97 GLU A C 1
ATOM 766 O O . GLU A 1 97 ? 4.281 -26.734 2.24 1 98 97 GLU A O 1
ATOM 771 N N . ALA A 1 98 ? 2.609 -25.281 2.359 1 97.94 98 ALA A N 1
ATOM 772 C CA . ALA A 1 98 ? 3.508 -24.141 2.572 1 97.94 98 ALA A CA 1
ATOM 773 C C . ALA A 1 98 ? 4.043 -24.141 4 1 97.94 98 ALA A C 1
ATOM 775 O O . ALA A 1 98 ? 3.322 -24.453 4.945 1 97.94 98 ALA A O 1
ATOM 776 N N . ALA A 1 99 ? 5.254 -23.781 4.191 1 97.75 99 ALA A N 1
ATOM 777 C CA . ALA A 1 99 ? 5.875 -23.719 5.512 1 97.75 99 ALA A CA 1
ATOM 778 C C . ALA A 1 99 ? 5.129 -22.766 6.434 1 97.75 99 ALA A C 1
ATOM 780 O O . ALA A 1 99 ? 4.695 -21.688 6.004 1 97.75 99 ALA A O 1
ATOM 781 N N . CYS A 1 100 ? 4.996 -23.141 7.719 1 97.19 100 CYS A N 1
ATOM 782 C CA . CYS A 1 100 ? 4.445 -22.234 8.719 1 97.19 100 CYS A CA 1
ATOM 783 C C . CYS A 1 100 ? 5.207 -20.906 8.734 1 97.19 100 CYS A C 1
ATOM 785 O O . CYS A 1 100 ? 6.438 -20.891 8.68 1 97.19 100 CYS A O 1
ATOM 787 N N . GLY A 1 101 ? 4.441 -19.828 8.734 1 97.88 101 GLY A N 1
ATOM 788 C CA . GLY A 1 101 ? 5.074 -18.531 8.75 1 97.88 101 GLY A CA 1
ATOM 789 C C . GLY A 1 101 ? 5.172 -17.891 7.375 1 97.88 101 GLY A C 1
ATOM 790 O O . GLY A 1 101 ? 5.473 -16.703 7.25 1 97.88 101 GLY A O 1
ATOM 791 N N . SER A 1 102 ? 4.969 -18.656 6.297 1 98.62 102 SER A N 1
ATOM 792 C CA . SER A 1 102 ? 4.906 -18.078 4.961 1 98.62 102 SER A CA 1
ATOM 793 C C . SER A 1 102 ? 3.6 -17.312 4.75 1 98.62 102 SER A C 1
ATOM 795 O O . SER A 1 102 ? 2.639 -17.516 5.496 1 98.62 102 SER A O 1
ATOM 797 N N . LEU A 1 103 ? 3.584 -16.469 3.789 1 98.81 103 LEU A N 1
ATOM 798 C CA . LEU A 1 103 ? 2.391 -15.672 3.516 1 98.81 103 LEU A CA 1
ATOM 799 C C . LEU A 1 103 ? 1.219 -16.562 3.129 1 98.81 103 LEU A C 1
ATOM 801 O O . LEU A 1 103 ? 0.093 -16.359 3.586 1 98.81 103 LEU A O 1
ATOM 805 N N . ARG A 1 104 ? 1.515 -17.531 2.297 1 98.81 104 ARG A N 1
ATOM 806 C CA . ARG A 1 104 ? 0.423 -18.375 1.808 1 98.81 104 ARG A CA 1
ATOM 807 C C . ARG A 1 104 ? -0.085 -19.312 2.902 1 98.81 104 ARG A C 1
ATOM 809 O O . ARG A 1 104 ? -1.279 -19.609 2.965 1 98.81 104 ARG A O 1
ATOM 816 N N . SER A 1 105 ? 0.784 -19.844 3.75 1 98.56 105 SER A N 1
ATOM 817 C CA . SER A 1 105 ? 0.339 -20.625 4.895 1 98.56 105 SER A CA 1
ATOM 818 C C . SER A 1 105 ? -0.523 -19.797 5.836 1 98.56 105 SER A C 1
ATOM 820 O O . SER A 1 105 ? -1.524 -20.297 6.363 1 98.56 105 SER A O 1
ATOM 822 N N . ASP A 1 106 ? -0.198 -18.609 6.004 1 98.56 106 ASP A N 1
ATOM 823 C CA . ASP A 1 106 ? -0.821 -17.781 7.035 1 98.56 106 ASP A CA 1
ATOM 824 C C . ASP A 1 106 ? -2.102 -17.125 6.516 1 98.56 106 ASP A C 1
ATOM 826 O O . ASP A 1 106 ? -3.043 -16.906 7.281 1 98.56 106 ASP A O 1
ATOM 830 N N . TYR A 1 107 ? -2.158 -16.781 5.191 1 98.62 107 TYR A N 1
ATOM 831 C CA . TYR A 1 107 ? -3.219 -15.875 4.773 1 98.62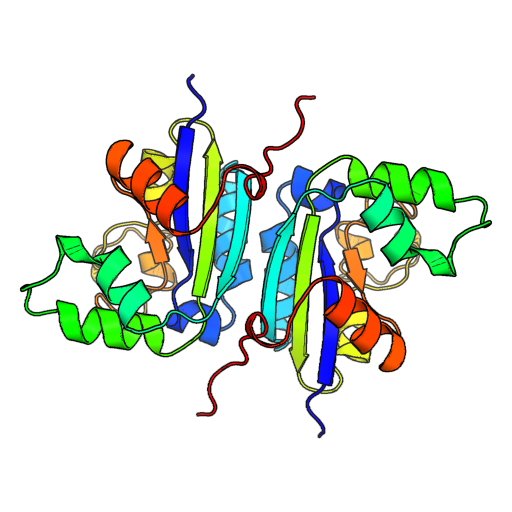 107 TYR A CA 1
ATOM 832 C C . TYR A 1 107 ? -4.051 -16.484 3.65 1 98.62 107 TYR A C 1
ATOM 834 O O . TYR A 1 107 ? -5.184 -16.062 3.41 1 98.62 107 TYR A O 1
ATOM 842 N N . ALA A 1 108 ? -3.49 -17.453 2.896 1 98.5 108 ALA A N 1
ATOM 843 C CA . ALA A 1 108 ? -4.254 -17.984 1.774 1 98.5 108 ALA A CA 1
ATOM 844 C C . ALA A 1 108 ? -5.484 -18.75 2.264 1 98.5 108 ALA A C 1
ATOM 846 O O . ALA A 1 108 ? -5.434 -19.438 3.285 1 98.5 108 ALA A O 1
ATOM 847 N N . ILE A 1 109 ? -6.566 -18.609 1.532 1 98 109 ILE A N 1
ATOM 848 C CA . ILE A 1 109 ? -7.781 -19.359 1.827 1 98 109 ILE A CA 1
ATOM 849 C C . ILE A 1 109 ? -7.699 -20.75 1.199 1 98 109 ILE A C 1
ATOM 851 O O . ILE A 1 109 ? -8.133 -21.734 1.8 1 98 109 ILE A O 1
ATOM 855 N N . SER A 1 110 ? -7.172 -20.812 0.005 1 96.88 110 SER A N 1
ATOM 856 C CA . SER A 1 110 ? -6.996 -22.031 -0.758 1 96.88 110 SER A CA 1
ATOM 857 C C . SER A 1 110 ? -5.996 -21.844 -1.896 1 96.88 110 SER A C 1
ATOM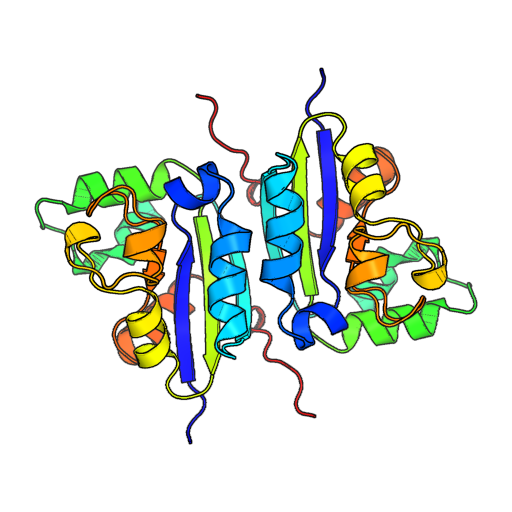 859 O O . SER A 1 110 ? -5.457 -20.75 -2.074 1 96.88 110 SER A O 1
ATOM 861 N N . MET A 1 111 ? -5.777 -22.906 -2.623 1 93.94 111 MET A N 1
ATOM 862 C CA . MET A 1 111 ? -4.91 -22.828 -3.793 1 93.94 111 MET A CA 1
ATOM 863 C C . MET A 1 111 ? -5.465 -21.844 -4.816 1 93.94 111 MET A C 1
ATOM 865 O O . MET A 1 111 ? -4.707 -21.109 -5.453 1 93.94 111 MET A O 1
ATOM 869 N N . ARG A 1 112 ? -6.723 -21.812 -4.961 1 92.38 112 ARG A N 1
ATOM 870 C CA . ARG A 1 112 ? -7.391 -20.922 -5.898 1 92.38 112 ARG A CA 1
ATOM 871 C C . ARG A 1 112 ? -7.422 -19.484 -5.359 1 92.38 112 ARG A C 1
ATOM 873 O O . ARG A 1 112 ? -7.117 -18.547 -6.086 1 92.38 112 ARG A O 1
ATOM 880 N N . TYR A 1 113 ? -7.812 -19.359 -4.117 1 96.12 113 TYR A N 1
ATOM 881 C CA . TYR A 1 113 ? -7.852 -18.062 -3.428 1 96.12 113 TYR A CA 1
ATOM 882 C C . TYR A 1 113 ? -6.582 -17.844 -2.613 1 96.12 113 TYR A C 1
ATOM 884 O O . TYR A 1 113 ? -6.617 -17.859 -1.381 1 96.12 113 TYR A O 1
ATOM 892 N N . ASN A 1 114 ? -5.559 -17.609 -3.434 1 95.62 114 ASN A N 1
ATOM 893 C CA . ASN A 1 114 ? -4.188 -17.484 -2.945 1 95.62 114 ASN A CA 1
ATOM 894 C C . ASN A 1 114 ? -3.816 -16.016 -2.689 1 95.62 114 ASN A C 1
ATOM 896 O O . ASN A 1 114 ? -3.793 -15.211 -3.617 1 95.62 114 ASN A O 1
ATOM 900 N N . SER A 1 115 ? -3.799 -15.414 -1.774 1 98.31 115 SER A N 1
ATOM 901 C CA . SER A 1 115 ? -3.756 -14.055 -1.243 1 98.31 115 SER A CA 1
ATOM 902 C C . SER A 1 115 ? -2.621 -13.258 -1.87 1 98.31 115 SER A C 1
ATOM 904 O O . SER A 1 115 ? -2.592 -12.023 -1.769 1 98.31 115 SER A O 1
ATOM 906 N N . VAL A 1 116 ? -1.605 -13.977 -2.549 1 98.81 116 VAL A N 1
ATOM 907 C CA . VAL A 1 116 ? -0.481 -13.203 -3.072 1 98.81 116 VAL A CA 1
ATOM 908 C C . VAL A 1 116 ? 0.007 -13.828 -4.379 1 98.81 116 VAL A C 1
ATOM 910 O O . VAL A 1 116 ? -0.273 -15 -4.66 1 98.81 116 VAL A O 1
ATOM 913 N N . HIS A 1 117 ? 0.631 -13.047 -5.219 1 98.62 117 HIS A N 1
ATOM 914 C CA . HIS A 1 117 ? 1.345 -13.43 -6.43 1 98.62 117 HIS A CA 1
ATOM 915 C C . HIS A 1 117 ? 2.754 -12.852 -6.445 1 98.62 117 HIS A C 1
ATOM 917 O O . HIS A 1 117 ? 2.984 -11.75 -5.93 1 98.62 117 HIS A O 1
ATOM 923 N N . GLY A 1 118 ? 3.674 -13.547 -6.961 1 98.44 118 GLY A N 1
ATOM 924 C CA . GLY A 1 118 ? 5.039 -13.086 -7.164 1 98.44 118 GLY A CA 1
ATOM 925 C C . GLY A 1 118 ? 5.703 -13.703 -8.383 1 98.44 118 GLY A C 1
ATOM 926 O O . GLY A 1 118 ? 5.461 -14.867 -8.703 1 98.44 118 GLY A O 1
ATOM 927 N N . SER A 1 119 ? 6.547 -12.891 -8.984 1 97.94 119 SER A N 1
ATOM 928 C CA . SER A 1 119 ? 7.266 -13.375 -10.164 1 97.94 119 SER A CA 1
ATOM 929 C C . SER A 1 119 ? 8.195 -14.523 -9.812 1 97.94 119 SER A C 1
ATOM 931 O O . SER A 1 119 ? 8.68 -14.617 -8.68 1 97.94 119 SER A O 1
ATOM 933 N N . ASP A 1 120 ? 8.5 -15.438 -10.805 1 95.56 120 ASP A N 1
ATOM 934 C CA . ASP A 1 120 ? 9.289 -16.625 -10.492 1 95.56 120 ASP A CA 1
ATOM 935 C C . ASP A 1 120 ? 10.633 -16.594 -11.211 1 95.56 120 ASP A C 1
ATOM 937 O O . ASP A 1 120 ? 11.422 -17.531 -11.102 1 95.56 120 ASP A O 1
ATOM 941 N N . SER A 1 121 ? 10.898 -15.562 -11.977 1 97.12 121 SER A N 1
ATOM 942 C CA . SER A 1 121 ? 12.156 -15.422 -12.695 1 97.12 121 SER A CA 1
ATOM 943 C C . SER A 1 121 ? 12.43 -13.961 -13.039 1 97.12 121 SER A C 1
ATOM 945 O O . SER A 1 121 ? 11.523 -13.125 -13 1 97.12 121 SER A O 1
ATOM 947 N N . PRO A 1 122 ? 13.695 -13.648 -13.328 1 97.44 122 PRO A N 1
ATOM 948 C CA . PRO A 1 122 ? 14 -12.289 -13.773 1 97.44 122 PRO A CA 1
ATOM 949 C C . PRO A 1 122 ? 13.18 -11.867 -14.992 1 97.44 122 PRO A C 1
ATOM 951 O O . PRO A 1 122 ? 12.727 -10.727 -15.078 1 97.44 122 PRO A O 1
ATOM 954 N N . GLU A 1 123 ? 12.977 -12.82 -15.906 1 97.56 123 GLU A N 1
ATOM 955 C CA . GLU A 1 123 ? 12.227 -12.531 -17.125 1 97.56 123 GLU A CA 1
ATOM 956 C C . GLU A 1 123 ? 10.766 -12.219 -16.812 1 97.56 123 GLU A C 1
ATOM 958 O O . GLU A 1 123 ? 10.203 -11.258 -17.328 1 97.56 123 GLU A O 1
ATOM 963 N N . SER A 1 124 ? 10.141 -13.016 -15.992 1 97.5 124 SER A N 1
ATOM 964 C CA . SER A 1 124 ? 8.742 -12.773 -15.641 1 97.5 124 SER A CA 1
ATOM 965 C C . SER A 1 124 ? 8.594 -11.5 -14.805 1 97.5 124 SER A C 1
ATOM 967 O O . SER A 1 124 ? 7.605 -10.781 -14.945 1 97.5 124 SER A O 1
ATOM 969 N N . ALA A 1 125 ? 9.578 -11.273 -13.93 1 98.5 125 ALA A N 1
ATOM 970 C CA . ALA A 1 125 ? 9.547 -10.047 -13.141 1 98.5 125 ALA A CA 1
ATOM 971 C C . ALA A 1 125 ? 9.547 -8.812 -14.031 1 98.5 125 ALA A C 1
ATOM 973 O O . ALA A 1 125 ? 8.711 -7.914 -13.859 1 98.5 125 ALA A O 1
ATOM 974 N N . ALA A 1 126 ? 10.43 -8.781 -14.984 1 98.19 126 ALA A N 1
ATOM 975 C CA . ALA A 1 126 ? 10.523 -7.648 -15.906 1 98.19 126 ALA A CA 1
ATOM 976 C C . ALA A 1 126 ? 9.219 -7.465 -16.672 1 98.19 126 ALA A C 1
ATOM 978 O O . ALA A 1 126 ? 8.719 -6.344 -16.812 1 98.19 126 ALA A O 1
ATOM 979 N N . ARG A 1 127 ? 8.711 -8.539 -17.188 1 98.12 127 ARG A N 1
ATOM 980 C CA . ARG A 1 127 ? 7.477 -8.508 -17.969 1 98.12 127 ARG A CA 1
ATOM 981 C C . ARG A 1 127 ? 6.309 -8.016 -17.125 1 98.12 127 ARG A C 1
ATOM 983 O O . ARG A 1 127 ? 5.539 -7.148 -17.547 1 98.12 127 ARG A O 1
ATOM 990 N N . GLU A 1 128 ? 6.18 -8.578 -15.961 1 98.69 128 GLU A N 1
ATOM 991 C CA . GLU A 1 128 ? 5.047 -8.273 -15.094 1 98.69 128 GLU A CA 1
ATOM 992 C C . GLU A 1 128 ? 5.125 -6.852 -14.555 1 98.69 128 GLU A C 1
ATOM 994 O O . GLU A 1 128 ? 4.105 -6.168 -14.445 1 98.69 128 GLU A O 1
ATOM 999 N N . ILE A 1 129 ? 6.324 -6.395 -14.195 1 98.81 129 ILE A N 1
ATOM 1000 C CA . ILE A 1 129 ? 6.5 -5.008 -13.773 1 98.81 129 ILE A CA 1
ATOM 1001 C C . ILE A 1 129 ? 6.078 -4.07 -14.906 1 98.81 129 ILE A C 1
ATOM 1003 O O . ILE A 1 129 ? 5.312 -3.129 -14.68 1 98.81 129 ILE A O 1
ATOM 1007 N N . ALA A 1 130 ? 6.453 -4.375 -16.094 1 98.62 130 ALA A N 1
ATOM 1008 C CA . ALA A 1 130 ? 6.16 -3.525 -17.25 1 98.62 130 ALA A CA 1
ATOM 1009 C C . ALA A 1 130 ? 4.676 -3.564 -17.609 1 98.62 130 ALA A C 1
ATOM 1011 O O . ALA A 1 130 ? 4.16 -2.646 -18.25 1 98.62 130 ALA A O 1
ATOM 1012 N N . TYR A 1 131 ? 4.035 -4.668 -17.203 1 98.69 131 TYR A N 1
ATOM 1013 C CA . TYR A 1 131 ? 2.611 -4.809 -17.484 1 98.69 131 TYR A CA 1
ATOM 1014 C C . TYR A 1 131 ? 1.801 -3.746 -16.75 1 98.69 131 TYR A C 1
ATOM 1016 O O . TYR A 1 131 ? 0.796 -3.252 -17.266 1 98.69 131 TYR A O 1
ATOM 1024 N N . PHE A 1 132 ? 2.279 -3.369 -15.539 1 98.62 132 PHE A N 1
ATOM 1025 C CA . PHE A 1 132 ? 1.44 -2.523 -14.703 1 98.62 132 PHE A CA 1
ATOM 1026 C C . PHE A 1 132 ? 2.092 -1.163 -14.477 1 98.62 132 PHE A C 1
ATOM 1028 O O . PHE A 1 132 ? 1.422 -0.203 -14.094 1 98.62 132 PHE A O 1
ATOM 1035 N N . PHE A 1 133 ? 3.398 -1.083 -14.672 1 98.62 133 PHE A N 1
ATOM 1036 C CA . PHE A 1 133 ? 4.086 0.142 -14.281 1 98.62 133 PHE A CA 1
ATOM 1037 C C . PHE A 1 133 ? 4.938 0.677 -15.43 1 98.62 133 PHE A C 1
ATOM 1039 O O . PHE A 1 133 ? 5.566 -0.094 -16.156 1 98.62 133 PHE A O 1
ATOM 1046 N N . VAL A 1 134 ? 4.934 1.975 -15.555 1 98 134 VAL A N 1
ATOM 1047 C CA . VAL A 1 134 ? 5.93 2.65 -16.375 1 98 134 VAL A CA 1
ATOM 1048 C C . VAL A 1 134 ? 7.102 3.098 -15.508 1 98 134 VAL A C 1
ATOM 1050 O O . VAL A 1 134 ? 7 3.117 -14.281 1 98 134 VAL A O 1
ATOM 1053 N N . GLU A 1 135 ? 8.148 3.422 -16.109 1 96.56 135 GLU A N 1
ATOM 1054 C CA . GLU A 1 135 ? 9.391 3.715 -15.398 1 96.56 135 GLU A CA 1
ATOM 1055 C C . GLU A 1 135 ? 9.195 4.832 -14.375 1 96.56 135 GLU A C 1
ATOM 1057 O O . GLU A 1 135 ? 9.734 4.77 -13.266 1 96.56 135 GLU A O 1
ATOM 1062 N N . ASP A 1 136 ? 8.391 5.844 -14.68 1 96.31 136 ASP A N 1
ATOM 1063 C CA . ASP A 1 136 ? 8.219 7.016 -13.828 1 96.31 136 ASP A CA 1
ATOM 1064 C C . ASP A 1 136 ? 7.445 6.668 -12.562 1 96.31 136 ASP A C 1
ATOM 1066 O O . ASP A 1 136 ? 7.41 7.453 -11.609 1 96.31 136 ASP A O 1
ATOM 1070 N N . GLU A 1 137 ? 6.82 5.477 -12.539 1 97.94 137 GLU A N 1
ATOM 1071 C CA . GLU A 1 137 ? 6.051 5.059 -11.367 1 9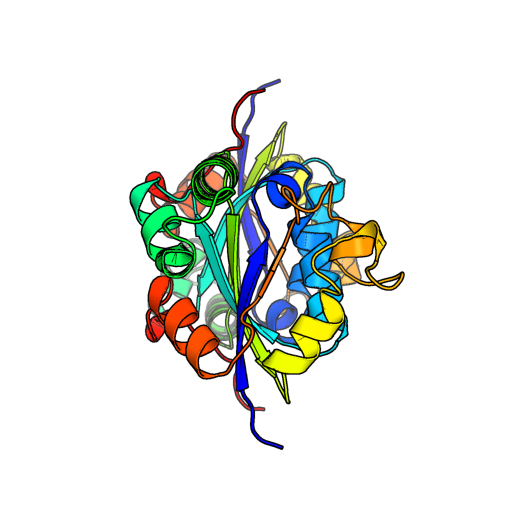7.94 137 GLU A CA 1
ATOM 1072 C C . GLU A 1 137 ? 6.922 4.285 -10.383 1 97.94 137 GLU A C 1
ATOM 1074 O O . GLU A 1 137 ? 6.488 3.986 -9.266 1 97.94 137 GLU A O 1
ATOM 1079 N N . ILE A 1 138 ? 8.086 3.924 -10.836 1 98.25 138 ILE A N 1
ATOM 1080 C CA . ILE A 1 138 ? 9.031 3.23 -9.961 1 98.25 138 ILE A CA 1
ATOM 1081 C C . ILE A 1 138 ? 9.883 4.25 -9.211 1 98.25 138 ILE A C 1
ATOM 1083 O O . ILE A 1 138 ? 10.609 5.035 -9.828 1 98.25 138 ILE A O 1
ATOM 1087 N N . CYS A 1 139 ? 9.773 4.223 -7.898 1 97.5 139 CYS A N 1
ATOM 1088 C CA . CYS A 1 139 ? 10.359 5.238 -7.035 1 97.5 139 CYS A CA 1
ATOM 1089 C C . CYS A 1 139 ? 11.359 4.621 -6.066 1 97.5 139 CYS A C 1
ATOM 1091 O O . CYS A 1 139 ? 11.102 4.539 -4.867 1 97.5 139 CYS A O 1
ATOM 1093 N N . PRO A 1 140 ? 12.555 4.289 -6.551 1 95.12 140 PRO A N 1
ATOM 1094 C CA . PRO A 1 140 ? 13.547 3.74 -5.629 1 95.12 140 PRO A CA 1
ATOM 1095 C C . PRO A 1 140 ? 13.906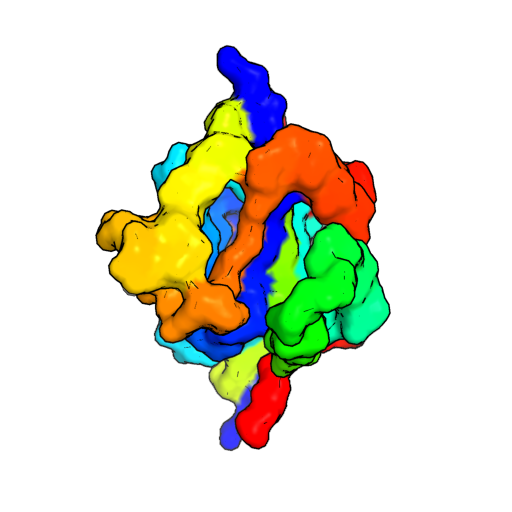 4.711 -4.504 1 95.12 140 PRO A C 1
ATOM 1097 O O . PRO A 1 140 ? 13.734 5.922 -4.648 1 95.12 140 PRO A O 1
ATOM 1100 N N . ARG A 1 141 ? 14.312 4.164 -3.377 1 94.12 141 ARG A N 1
ATOM 1101 C CA . ARG A 1 141 ? 14.781 5.008 -2.283 1 94.12 141 ARG A CA 1
ATOM 1102 C C . ARG A 1 141 ? 16.031 5.785 -2.689 1 94.12 141 ARG A C 1
ATOM 1104 O O . ARG A 1 141 ? 16.906 5.258 -3.383 1 94.12 141 ARG A O 1
ATOM 1111 N N . PRO A 1 142 ? 15.961 6.961 -2.264 1 87.69 142 PRO A N 1
ATOM 1112 C CA . PRO A 1 142 ? 17.156 7.73 -2.582 1 87.69 142 PRO A CA 1
ATOM 1113 C C . PRO A 1 142 ? 18.422 7.176 -1.907 1 87.69 142 PRO A C 1
ATOM 1115 O O . PRO A 1 142 ? 18.344 6.637 -0.8 1 87.69 142 PRO A O 1
ATOM 1118 N N . ALA A 1 143 ? 19.469 7.18 -2.715 1 76.94 143 ALA A N 1
ATOM 1119 C CA . ALA A 1 143 ? 20.75 6.707 -2.199 1 76.94 143 ALA A CA 1
ATOM 1120 C C . ALA A 1 143 ? 21.203 7.555 -1.018 1 76.94 143 ALA A C 1
ATOM 1122 O O . ALA A 1 143 ? 20.922 8.758 -0.96 1 76.94 143 ALA A O 1
ATOM 1123 N N . GLU A 1 144 ? 21.562 6.977 0.143 1 64.94 144 GLU A N 1
ATOM 1124 C CA . GLU A 1 144 ? 22.125 7.715 1.265 1 64.94 144 GLU A CA 1
ATOM 1125 C C . GLU A 1 144 ? 23.297 8.602 0.811 1 64.94 144 GLU A C 1
ATOM 1127 O O . GLU A 1 144 ? 23.984 8.273 -0.156 1 64.94 144 GLU A O 1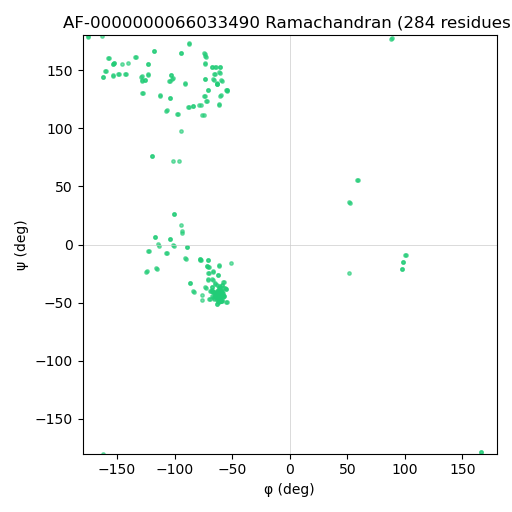
ATOM 1132 N N . MET B 1 1 ? -25.25 4.504 9.484 1 59.88 1 MET B N 1
ATOM 1133 C CA . MET B 1 1 ? -24.234 5.547 9.617 1 59.88 1 MET B CA 1
ATOM 1134 C C . MET B 1 1 ? -23.531 5.785 8.289 1 59.88 1 MET B C 1
ATOM 1136 O O . MET B 1 1 ? -23.469 4.891 7.441 1 59.88 1 MET B O 1
ATOM 1140 N N . THR B 1 2 ? -23.266 7.059 7.812 1 82.56 2 THR B N 1
ATOM 1141 C CA . THR B 1 2 ? -22.953 7.414 6.438 1 82.56 2 THR B CA 1
ATOM 1142 C C . THR B 1 2 ? -21.484 7.086 6.121 1 82.56 2 THR B C 1
ATOM 1144 O O . THR B 1 2 ? -20.594 7.406 6.902 1 82.56 2 THR B O 1
ATOM 1147 N N . ILE B 1 3 ? -21.141 6.219 5.152 1 90.75 3 ILE B N 1
ATOM 1148 C CA . ILE B 1 3 ? -19.812 5.879 4.652 1 90.75 3 ILE B CA 1
ATOM 1149 C C . ILE B 1 3 ? -19.156 7.125 4.07 1 90.75 3 ILE B C 1
ATOM 1151 O O . ILE B 1 3 ? -19.766 7.867 3.309 1 90.75 3 ILE B O 1
ATOM 1155 N N . GLU B 1 4 ? -18.016 7.469 4.664 1 96.75 4 GLU B N 1
ATOM 1156 C CA . GLU B 1 4 ? -17.219 8.594 4.188 1 96.75 4 GLU B CA 1
ATOM 1157 C C . GLU B 1 4 ? -15.836 8.125 3.727 1 96.75 4 GLU B C 1
ATOM 1159 O O . GLU B 1 4 ? -15.484 6.957 3.895 1 96.75 4 GLU B O 1
ATOM 1164 N N . ARG B 1 5 ? -15.188 9.047 3.025 1 98.5 5 ARG B N 1
ATOM 1165 C CA . ARG B 1 5 ? -13.82 8.797 2.598 1 98.5 5 ARG B CA 1
ATOM 1166 C C . ARG B 1 5 ? -12.875 9.883 3.111 1 98.5 5 ARG B C 1
ATOM 1168 O O . ARG B 1 5 ? -13.289 11.031 3.289 1 98.5 5 ARG B O 1
ATOM 1175 N N . THR B 1 6 ? -11.688 9.578 3.426 1 98.81 6 THR B N 1
ATOM 1176 C CA . THR B 1 6 ? -10.648 10.531 3.797 1 98.81 6 THR B CA 1
ATOM 1177 C C . THR B 1 6 ? -9.344 10.219 3.07 1 98.81 6 THR B C 1
ATOM 1179 O O . THR B 1 6 ? -9.211 9.164 2.443 1 98.81 6 THR B O 1
ATOM 1182 N N . PHE B 1 7 ? -8.492 11.188 3.037 1 98.88 7 PHE B N 1
ATOM 1183 C CA . PHE B 1 7 ? -7.203 11.078 2.371 1 98.88 7 PHE B CA 1
ATOM 1184 C C . PHE B 1 7 ? -6.09 10.852 3.385 1 98.88 7 PHE B C 1
ATOM 1186 O O . PHE B 1 7 ? -6.105 11.43 4.473 1 98.88 7 PHE B O 1
ATOM 1193 N N . SER B 1 8 ? -5.141 10.047 3.016 1 98.81 8 SER B N 1
ATOM 1194 C CA . SER B 1 8 ? -4.023 9.711 3.896 1 98.81 8 SER B CA 1
ATOM 1195 C C . SER B 1 8 ? -2.719 9.602 3.117 1 98.81 8 SER B C 1
ATOM 1197 O O . SER B 1 8 ? -2.721 9.227 1.943 1 98.81 8 SER B O 1
ATOM 1199 N N . ILE B 1 9 ? -1.594 9.961 3.717 1 98.88 9 ILE B N 1
ATOM 1200 C CA . ILE B 1 9 ? -0.256 9.797 3.156 1 98.88 9 ILE B CA 1
ATOM 1201 C C . ILE B 1 9 ? 0.639 9.07 4.164 1 98.88 9 ILE B C 1
ATOM 1203 O O . ILE B 1 9 ? 0.62 9.383 5.355 1 98.88 9 ILE B O 1
ATOM 1207 N N . VAL B 1 10 ? 1.318 8.07 3.795 1 98.94 10 VAL B N 1
ATOM 1208 C CA . VAL B 1 10 ? 2.551 7.66 4.461 1 98.94 10 VAL B CA 1
ATOM 1209 C C . VAL B 1 10 ? 3.727 8.461 3.906 1 98.94 10 VAL B C 1
ATOM 1211 O O . VAL B 1 10 ? 4.062 8.344 2.725 1 98.94 10 VAL B O 1
ATOM 1214 N N . LYS B 1 11 ? 4.375 9.195 4.715 1 98.88 11 LYS B N 1
ATOM 1215 C CA . LYS B 1 11 ? 5.293 10.25 4.281 1 98.88 11 LYS B CA 1
ATOM 1216 C C . LYS B 1 11 ? 6.695 9.695 4.055 1 98.88 11 LYS B C 1
ATOM 1218 O O . LYS B 1 11 ? 6.957 8.516 4.324 1 98.88 11 LYS B O 1
ATOM 1223 N N . PRO B 1 12 ? 7.629 10.484 3.523 1 98.62 12 PRO B N 1
ATOM 1224 C CA . PRO B 1 12 ? 8.906 9.977 3.012 1 98.62 12 PRO B CA 1
ATOM 1225 C C . PRO B 1 12 ? 9.727 9.258 4.082 1 98.62 12 PRO B C 1
ATOM 1227 O O . PRO B 1 12 ? 10.328 8.219 3.814 1 98.62 12 PRO B O 1
ATOM 1230 N N . ASP B 1 13 ? 9.75 9.766 5.277 1 98.19 13 ASP B N 1
ATOM 1231 C CA . ASP B 1 13 ? 10.57 9.141 6.309 1 98.19 13 ASP B CA 1
ATOM 1232 C C . ASP B 1 13 ? 10.078 7.734 6.629 1 98.19 13 ASP B C 1
ATOM 1234 O O . ASP B 1 13 ? 10.883 6.824 6.844 1 98.19 13 ASP B O 1
ATOM 1238 N N . ALA B 1 14 ? 8.758 7.633 6.73 1 98.69 14 ALA B N 1
ATOM 1239 C CA . ALA B 1 14 ? 8.164 6.34 7.055 1 98.69 14 ALA B CA 1
ATOM 1240 C C . ALA B 1 14 ? 8.375 5.34 5.922 1 98.69 14 ALA B C 1
ATOM 1242 O O . ALA B 1 14 ? 8.656 4.164 6.168 1 98.69 14 ALA B O 1
ATOM 1243 N N . VAL B 1 15 ? 8.219 5.809 4.66 1 98.81 15 VAL B N 1
ATOM 1244 C CA . VAL B 1 15 ? 8.484 4.938 3.52 1 98.81 15 VAL B CA 1
ATOM 1245 C C . VAL B 1 15 ? 9.938 4.48 3.543 1 98.81 15 VAL B C 1
ATOM 1247 O O . VAL B 1 15 ? 10.227 3.293 3.381 1 98.81 15 VAL B O 1
ATOM 1250 N N . LYS B 1 16 ? 10.836 5.391 3.795 1 98.19 16 LYS B N 1
ATOM 1251 C CA . LYS B 1 16 ? 12.258 5.094 3.861 1 98.19 16 LYS B CA 1
ATOM 1252 C C . LYS B 1 16 ? 12.555 4.039 4.922 1 98.19 16 LYS B C 1
ATOM 1254 O O . LYS B 1 16 ? 13.422 3.186 4.73 1 98.19 16 LYS B O 1
ATOM 1259 N N . ARG B 1 17 ? 11.852 4.051 5.973 1 98.06 17 ARG B N 1
ATOM 1260 C CA . ARG B 1 17 ? 12.117 3.193 7.121 1 98.06 17 ARG B CA 1
ATOM 1261 C C . ARG B 1 17 ? 11.305 1.902 7.039 1 98.06 17 ARG B C 1
ATOM 1263 O O . ARG B 1 17 ? 11.219 1.154 8.016 1 98.06 17 ARG B O 1
ATOM 1270 N N . ASN B 1 18 ? 10.695 1.638 5.906 1 98.56 18 ASN B N 1
ATOM 1271 C CA . ASN B 1 18 ? 9.914 0.421 5.684 1 98.56 18 ASN B CA 1
ATOM 1272 C C . ASN B 1 18 ? 8.773 0.295 6.691 1 98.56 18 ASN B C 1
ATOM 1274 O O . ASN B 1 18 ? 8.594 -0.761 7.301 1 98.56 18 ASN B O 1
ATOM 1278 N N . LEU B 1 19 ? 7.93 1.364 6.727 1 98.81 19 LEU B N 1
ATOM 1279 C CA . LEU B 1 19 ? 6.852 1.365 7.711 1 98.81 19 LEU B CA 1
ATOM 1280 C C . LEU B 1 19 ? 5.488 1.368 7.023 1 98.81 19 LEU B C 1
ATOM 1282 O O . LEU B 1 19 ? 4.461 1.533 7.68 1 98.81 19 LEU B O 1
ATOM 1286 N N . ILE B 1 20 ? 5.387 1.241 5.695 1 98.88 20 ILE B N 1
ATOM 1287 C CA . ILE B 1 20 ? 4.102 1.232 5 1 98.88 20 ILE 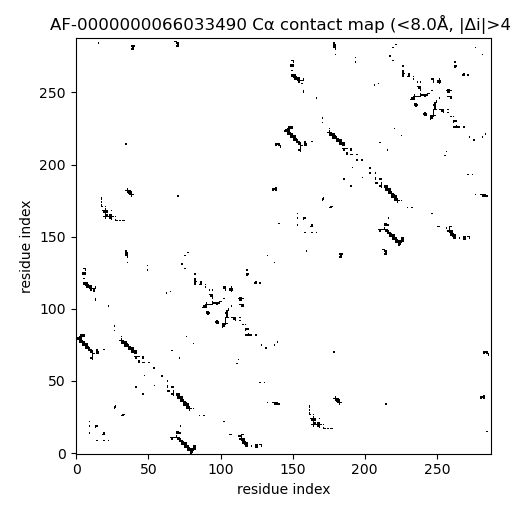B CA 1
ATOM 1288 C C . ILE B 1 20 ? 3.205 0.146 5.586 1 98.88 20 ILE B C 1
ATOM 1290 O O . ILE B 1 20 ? 2.061 0.414 5.961 1 98.88 20 ILE B O 1
ATOM 1294 N N . GLY B 1 21 ? 3.758 -1.053 5.711 1 98.88 21 GLY B N 1
ATOM 1295 C CA . GLY B 1 21 ? 2.99 -2.184 6.211 1 98.88 21 GLY B CA 1
ATOM 1296 C C . GLY B 1 21 ? 2.533 -2.01 7.645 1 98.88 21 GLY B C 1
ATOM 1297 O O . GLY B 1 21 ? 1.397 -2.344 7.988 1 98.88 21 GLY B O 1
ATOM 1298 N N . ALA B 1 22 ? 3.408 -1.573 8.492 1 98.81 22 ALA B N 1
ATOM 1299 C CA . ALA B 1 22 ? 3.062 -1.349 9.891 1 98.81 22 ALA B CA 1
ATOM 1300 C C . ALA B 1 22 ? 1.911 -0.357 10.023 1 98.81 22 ALA B C 1
ATOM 1302 O O . ALA B 1 22 ? 0.978 -0.577 10.797 1 98.81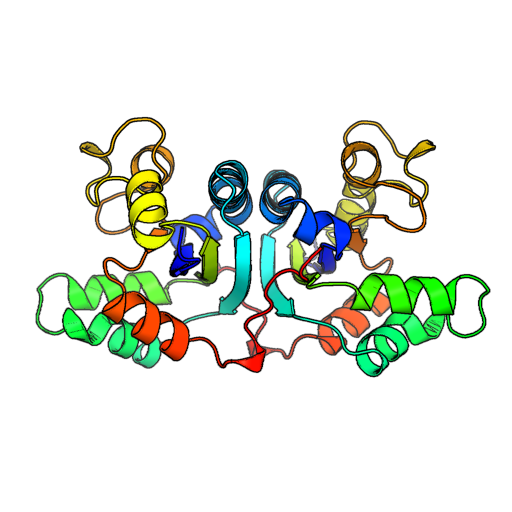 22 ALA B O 1
ATOM 1303 N N . ILE B 1 23 ? 1.949 0.729 9.289 1 98.88 23 ILE B N 1
ATOM 1304 C CA . ILE B 1 23 ? 0.935 1.776 9.344 1 98.88 23 ILE B CA 1
ATOM 1305 C C . ILE B 1 23 ? -0.374 1.259 8.75 1 98.88 23 ILE B C 1
ATOM 1307 O O . ILE B 1 23 ? -1.438 1.406 9.352 1 98.88 23 ILE B O 1
ATOM 1311 N N . TYR B 1 24 ? -0.311 0.608 7.578 1 98.94 24 TYR B N 1
ATOM 1312 C CA . TYR B 1 24 ? -1.502 0.043 6.953 1 98.94 24 TYR B CA 1
ATOM 1313 C C . TYR B 1 24 ? -2.17 -0.974 7.871 1 98.94 24 TYR B C 1
ATOM 1315 O O . TYR B 1 24 ? -3.398 -1.037 7.945 1 98.94 24 TYR B O 1
ATOM 1323 N N . ARG B 1 25 ? -1.337 -1.772 8.516 1 98.69 25 ARG B N 1
ATOM 1324 C CA . ARG B 1 25 ? -1.898 -2.787 9.406 1 98.69 25 ARG B CA 1
ATOM 1325 C C . ARG B 1 25 ? -2.709 -2.146 10.523 1 98.69 25 ARG B C 1
ATOM 1327 O O . ARG B 1 25 ? -3.791 -2.627 10.867 1 98.69 25 ARG B O 1
ATOM 1334 N N . ARG B 1 26 ? -2.186 -1.087 11.094 1 98.69 26 ARG B N 1
ATOM 1335 C CA . ARG B 1 26 ? -2.908 -0.366 12.133 1 98.69 26 ARG B CA 1
ATOM 1336 C C . ARG B 1 26 ? -4.219 0.205 11.602 1 98.69 26 ARG B C 1
ATOM 1338 O O . ARG B 1 26 ? -5.246 0.147 12.273 1 98.69 26 ARG B O 1
ATOM 1345 N N . ILE B 1 27 ? -4.223 0.771 10.383 1 98.81 27 ILE B N 1
ATOM 1346 C CA . ILE B 1 27 ? -5.41 1.34 9.75 1 98.81 27 ILE B CA 1
ATOM 1347 C C . ILE B 1 27 ? -6.449 0.245 9.531 1 98.81 27 ILE B C 1
ATOM 1349 O O . ILE B 1 27 ? -7.605 0.385 9.938 1 98.81 27 ILE B O 1
ATOM 1353 N N . GLU B 1 28 ? -6.023 -0.846 8.992 1 98.75 28 GLU B N 1
ATOM 1354 C CA . GLU B 1 28 ? -6.934 -1.921 8.609 1 98.75 28 GLU B CA 1
ATOM 1355 C C . GLU B 1 28 ? -7.508 -2.621 9.836 1 98.75 28 GLU B C 1
ATOM 1357 O O . GLU B 1 28 ? -8.648 -3.09 9.812 1 98.75 28 GLU B O 1
ATOM 1362 N N . LYS B 1 29 ? -6.781 -2.668 10.906 1 98.25 29 LYS B N 1
ATOM 1363 C CA . LYS B 1 29 ? -7.254 -3.299 12.133 1 98.25 29 LYS B CA 1
ATOM 1364 C C . LYS B 1 29 ? -8.43 -2.525 12.734 1 98.25 29 LYS B C 1
ATOM 1366 O O . LYS B 1 29 ? -9.203 -3.074 13.516 1 98.25 29 LYS B O 1
ATOM 1371 N N . THR B 1 30 ? -8.57 -1.245 12.422 1 97.88 30 THR B N 1
ATOM 1372 C CA . THR B 1 30 ? -9.688 -0.451 12.914 1 97.88 30 THR B CA 1
ATOM 1373 C C . THR B 1 30 ? -10.961 -0.755 12.125 1 97.88 30 THR B C 1
ATOM 1375 O O . THR B 1 30 ? -12.047 -0.307 12.492 1 97.88 30 THR B O 1
ATOM 1378 N N . GLY B 1 31 ? -10.844 -1.417 11.023 1 97.56 31 GLY B N 1
ATOM 1379 C CA . GLY B 1 31 ? -11.969 -1.697 10.156 1 97.56 31 GLY B CA 1
ATOM 1380 C C . GLY B 1 31 ? -12.047 -0.769 8.961 1 97.56 31 GLY B C 1
ATOM 1381 O O . GLY B 1 31 ? -12.867 -0.967 8.062 1 97.56 31 GLY B O 1
ATOM 1382 N N . MET B 1 32 ? -11.234 0.303 8.891 1 98.38 32 MET B N 1
ATOM 1383 C CA . MET B 1 32 ? -11.172 1.174 7.723 1 98.38 32 MET B CA 1
ATOM 1384 C C . MET B 1 32 ? -10.625 0.427 6.512 1 98.38 32 MET B C 1
ATOM 1386 O O . MET B 1 32 ? -9.742 -0.426 6.656 1 98.38 32 MET B O 1
ATOM 1390 N N . GLN B 1 33 ? -11.109 0.784 5.363 1 98.62 33 GLN B N 1
ATOM 1391 C CA . GLN B 1 33 ? -10.711 0.09 4.141 1 98.62 33 GLN B CA 1
ATOM 1392 C C . GLN B 1 33 ? -9.898 1.003 3.23 1 98.62 33 GLN B C 1
ATOM 1394 O O . GLN B 1 33 ? -10.305 2.131 2.945 1 98.62 33 GLN B O 1
ATOM 1399 N N . VAL B 1 34 ? -8.742 0.536 2.82 1 98.88 34 VAL B N 1
ATOM 1400 C CA . VAL B 1 34 ? -8.039 1.22 1.743 1 98.88 34 VAL B CA 1
ATOM 1401 C C . VAL B 1 34 ? -8.758 0.974 0.417 1 98.88 34 VAL B C 1
ATOM 1403 O O . VAL B 1 34 ? -8.906 -0.173 -0.012 1 98.88 34 VAL B O 1
ATOM 1406 N N . VAL B 1 35 ? -9.148 2.092 -0.268 1 98.88 35 VAL B N 1
ATOM 1407 C CA . VAL B 1 35 ? -9.945 1.884 -1.473 1 98.88 35 VAL B CA 1
ATOM 1408 C C . VAL B 1 35 ? -9.242 2.521 -2.672 1 98.88 35 VAL B C 1
ATOM 1410 O O . VAL B 1 35 ? -9.703 2.391 -3.809 1 98.88 35 VAL B O 1
ATOM 1413 N N . ALA B 1 36 ? -8.195 3.197 -2.496 1 98.88 36 ALA B N 1
ATOM 1414 C CA . ALA B 1 36 ? -7.23 3.666 -3.49 1 98.88 36 ALA B CA 1
ATOM 1415 C C . ALA B 1 36 ? -5.848 3.854 -2.871 1 98.88 36 ALA B C 1
ATOM 1417 O O . ALA B 1 36 ? -5.73 4.25 -1.709 1 98.88 36 ALA B O 1
ATOM 1418 N N . ALA B 1 37 ? -4.867 3.592 -3.621 1 98.88 37 ALA B N 1
ATOM 1419 C CA . ALA B 1 37 ? -3.5 3.781 -3.145 1 98.88 37 ALA B CA 1
ATOM 1420 C C . ALA B 1 37 ? -2.514 3.83 -4.309 1 98.88 37 ALA B C 1
ATOM 1422 O O . ALA B 1 37 ? -2.682 3.119 -5.305 1 98.88 37 ALA B O 1
ATOM 1423 N N . LYS B 1 38 ? -1.521 4.625 -4.207 1 98.69 38 LYS B N 1
ATOM 1424 C CA . LYS B 1 38 ? -0.392 4.566 -5.133 1 98.69 38 LYS B CA 1
ATOM 1425 C C . LYS B 1 38 ? 0.842 5.234 -4.531 1 98.69 38 LYS B C 1
ATOM 1427 O O . LYS B 1 38 ? 0.724 6.133 -3.695 1 98.69 38 LYS B O 1
ATOM 1432 N N . MET B 1 39 ? 1.957 4.723 -4.926 1 98.81 39 MET B N 1
ATOM 1433 C CA . MET B 1 39 ? 3.242 5.309 -4.562 1 98.81 39 MET B CA 1
ATOM 1434 C C . MET B 1 39 ? 3.691 6.328 -5.605 1 98.81 39 MET B C 1
ATOM 1436 O O . MET B 1 39 ? 3.541 6.102 -6.805 1 98.81 39 MET B O 1
ATOM 1440 N N . LEU B 1 40 ? 4.219 7.422 -5.148 1 97.69 40 LEU B N 1
ATOM 1441 C CA . LEU B 1 40 ? 4.738 8.406 -6.094 1 97.69 40 LEU B CA 1
ATOM 1442 C C . LEU B 1 40 ? 5.855 9.227 -5.465 1 97.69 40 LEU B C 1
ATOM 1444 O O . LEU B 1 40 ? 5.992 9.258 -4.238 1 97.69 40 LEU B O 1
ATOM 1448 N N . SER B 1 41 ? 6.688 9.766 -6.297 1 98.12 41 SER B N 1
ATOM 1449 C CA . SER B 1 41 ? 7.645 10.797 -5.926 1 98.12 41 SER B CA 1
ATOM 1450 C C . SER B 1 41 ? 7.113 12.188 -6.27 1 98.12 41 SER B C 1
ATOM 1452 O O . SER B 1 41 ? 7.016 12.547 -7.445 1 98.12 41 SER B O 1
ATOM 1454 N N . LEU B 1 42 ? 6.828 12.961 -5.234 1 98.31 42 LEU B N 1
ATOM 1455 C CA . LEU B 1 42 ? 6.246 14.273 -5.473 1 98.31 42 LEU B CA 1
ATOM 1456 C C . LEU B 1 42 ? 7.273 15.227 -6.074 1 98.31 42 LEU B C 1
ATOM 1458 O O . LEU B 1 42 ? 8.422 15.266 -5.625 1 98.31 42 LEU B O 1
ATOM 1462 N N . THR B 1 43 ? 6.859 15.898 -7.098 1 98.06 43 THR B N 1
ATOM 1463 C CA . THR B 1 43 ? 7.652 17.047 -7.52 1 98.06 43 THR B CA 1
ATOM 1464 C C . THR B 1 43 ? 7.477 18.219 -6.551 1 98.06 43 THR B C 1
ATOM 1466 O O . THR B 1 43 ? 6.547 18.219 -5.746 1 98.06 43 THR B O 1
ATOM 1469 N N . LYS B 1 44 ? 8.359 19.172 -6.637 1 98.25 44 LYS B N 1
ATOM 1470 C CA . LYS B 1 44 ? 8.227 20.375 -5.832 1 98.25 44 LYS B CA 1
ATOM 1471 C C . LYS B 1 44 ? 6.883 21.062 -6.082 1 98.25 44 LYS B C 1
ATOM 1473 O O . LYS B 1 44 ? 6.207 21.484 -5.141 1 98.25 44 LYS B O 1
ATOM 1478 N N . GLU B 1 45 ? 6.516 21.156 -7.34 1 98.38 45 GLU B N 1
ATOM 1479 C CA . GLU B 1 45 ? 5.258 21.781 -7.723 1 98.38 45 GLU B CA 1
ATOM 1480 C C . GLU B 1 45 ? 4.062 21.031 -7.137 1 98.38 45 GLU B C 1
ATOM 1482 O O . GLU B 1 45 ? 3.119 21.656 -6.641 1 98.38 45 GLU B O 1
ATOM 1487 N N . GLN B 1 46 ? 4.059 19.734 -7.184 1 98.44 46 GLN B N 1
ATOM 1488 C CA . GLN B 1 46 ? 2.984 18.922 -6.621 1 98.44 46 GLN B CA 1
ATOM 1489 C C . GLN B 1 46 ? 2.871 19.141 -5.113 1 98.44 46 GLN B C 1
ATOM 1491 O O . GLN B 1 46 ? 1.768 19.281 -4.582 1 98.44 46 GLN B O 1
ATOM 1496 N N . ALA B 1 47 ? 4.02 19.125 -4.422 1 98.62 47 ALA B N 1
ATOM 1497 C CA . ALA B 1 47 ? 4.012 19.297 -2.973 1 98.62 47 ALA B CA 1
ATOM 1498 C C . ALA B 1 47 ? 3.514 20.703 -2.6 1 98.62 47 ALA B C 1
ATOM 1500 O O . ALA B 1 47 ? 2.689 20.844 -1.693 1 98.62 47 ALA B O 1
ATOM 1501 N N . GLN B 1 48 ? 3.994 21.703 -3.311 1 98.44 48 GLN B N 1
ATOM 1502 C CA . GLN B 1 48 ? 3.555 23.078 -3.066 1 98.44 48 GLN B CA 1
ATOM 1503 C C . GLN B 1 48 ? 2.055 23.234 -3.299 1 98.44 48 GLN B C 1
ATOM 1505 O O . GLN B 1 48 ? 1.362 23.891 -2.521 1 98.44 48 GLN B O 1
ATOM 1510 N N . GLY B 1 49 ? 1.583 22.672 -4.387 1 98.38 49 GLY B N 1
ATOM 1511 C CA . GLY B 1 49 ? 0.161 22.719 -4.684 1 98.38 49 GLY B CA 1
ATOM 1512 C C . GLY B 1 49 ? -0.691 22.016 -3.641 1 98.38 49 GLY B C 1
ATOM 1513 O O . GLY B 1 49 ? -1.73 22.531 -3.23 1 98.38 49 GLY B O 1
ATOM 1514 N N . PHE B 1 50 ? -0.262 20.906 -3.205 1 98.44 50 PHE B N 1
ATOM 1515 C CA . PHE B 1 50 ? -0.999 20.125 -2.221 1 98.44 50 PHE B CA 1
ATOM 1516 C C . PHE B 1 50 ? -1.081 20.875 -0.892 1 98.44 50 PHE B C 1
ATOM 1518 O O . PHE B 1 50 ? -2.121 20.859 -0.231 1 98.44 50 PHE B O 1
ATOM 1525 N N . TYR B 1 51 ? 0.01 21.484 -0.511 1 97.62 51 TYR B N 1
ATOM 1526 C CA . TYR B 1 51 ? 0.087 22.172 0.773 1 97.62 51 TYR B CA 1
ATOM 1527 C C . TYR B 1 51 ? -0.084 23.672 0.597 1 97.62 51 TYR B C 1
ATOM 1529 O O . TYR B 1 51 ? 0.422 24.469 1.399 1 97.62 51 TYR B O 1
ATOM 1537 N N . ALA B 1 52 ? -0.741 24.109 -0.401 1 96.69 52 ALA B N 1
ATOM 1538 C CA . ALA B 1 52 ? -0.86 25.516 -0.776 1 96.69 52 ALA B CA 1
ATOM 1539 C C . ALA B 1 52 ? -1.447 26.344 0.365 1 96.69 52 ALA B C 1
ATOM 1541 O O . ALA B 1 52 ? -1.13 27.531 0.513 1 96.69 52 ALA B O 1
ATOM 1542 N N . GLU B 1 53 ? -2.312 25.766 1.164 1 94.5 53 GLU B N 1
ATOM 1543 C CA . GLU B 1 53 ? -2.938 26.453 2.283 1 94.5 53 GLU B CA 1
ATOM 1544 C C . GLU B 1 53 ? -1.896 26.906 3.303 1 94.5 53 GLU B C 1
ATOM 1546 O O . GLU B 1 53 ? -2.172 27.766 4.141 1 94.5 53 GLU B O 1
ATOM 1551 N N . HIS B 1 54 ? -0.688 26.328 3.264 1 94.94 54 HIS B N 1
ATOM 1552 C CA . HIS B 1 54 ? 0.373 26.656 4.211 1 94.94 54 HIS B CA 1
ATOM 1553 C C . HIS B 1 54 ? 1.387 27.625 3.59 1 94.94 54 HIS B C 1
ATOM 1555 O O . HIS B 1 54 ? 2.381 27.969 4.227 1 94.94 54 HIS B O 1
ATOM 1561 N N . GLU B 1 55 ? 1.163 27.953 2.363 1 95.56 55 GLU B N 1
ATOM 1562 C CA . GLU B 1 55 ? 2.086 28.875 1.712 1 95.56 55 GLU B CA 1
ATOM 1563 C C . GLU B 1 55 ? 2.24 30.156 2.52 1 95.56 55 GLU B C 1
ATOM 1565 O O . GLU B 1 55 ? 1.251 30.719 2.996 1 95.56 55 GLU B O 1
ATOM 1570 N N . GLY B 1 56 ? 3.475 30.609 2.729 1 95.88 56 GLY B N 1
ATOM 1571 C CA . GLY B 1 56 ? 3.74 31.812 3.494 1 95.88 56 GLY B CA 1
ATOM 1572 C C . GLY B 1 56 ? 4.102 31.531 4.941 1 95.88 56 GLY B C 1
ATOM 1573 O O . GLY B 1 56 ? 4.664 32.406 5.621 1 95.88 56 GLY B O 1
ATOM 1574 N N . LYS B 1 57 ? 3.725 30.391 5.398 1 95.94 57 LYS B N 1
ATOM 1575 C CA . LYS B 1 57 ? 4.098 30.016 6.754 1 95.94 57 LYS B CA 1
ATOM 1576 C C . LYS B 1 57 ? 5.582 29.656 6.84 1 95.94 57 LYS B C 1
ATOM 1578 O O . LYS B 1 57 ? 6.18 29.234 5.848 1 95.94 57 LYS B O 1
ATOM 1583 N N . GLU B 1 58 ? 6.156 29.781 8.023 1 96.25 58 GLU B N 1
ATOM 1584 C CA . GLU B 1 58 ? 7.59 29.609 8.242 1 96.25 58 GLU B CA 1
ATOM 1585 C C . GLU B 1 58 ? 8.055 28.203 7.879 1 96.25 58 GLU B C 1
ATOM 1587 O O . GLU B 1 58 ? 9.156 28.031 7.355 1 96.25 58 GLU B O 1
ATOM 1592 N N . PHE B 1 59 ? 7.234 27.234 8.125 1 95.38 59 PHE B N 1
ATOM 1593 C CA . PHE B 1 59 ? 7.648 25.859 7.953 1 95.38 59 PHE B CA 1
ATOM 1594 C C . PHE B 1 59 ? 7.379 25.375 6.531 1 95.38 59 PHE B C 1
ATOM 1596 O O . PHE B 1 59 ? 7.742 24.266 6.164 1 95.38 59 PHE B O 1
ATOM 1603 N N . PHE B 1 60 ? 6.793 26.172 5.668 1 97.5 60 PHE B N 1
ATOM 1604 C CA . PHE B 1 60 ? 6.27 25.734 4.379 1 97.5 60 PHE B CA 1
ATOM 1605 C C . PHE B 1 60 ? 7.383 25.188 3.498 1 97.5 60 PHE B C 1
ATOM 1607 O O . PHE B 1 60 ? 7.27 24.078 2.959 1 97.5 60 PHE B O 1
ATOM 1614 N N . ASP B 1 61 ? 8.477 25.906 3.359 1 97.5 61 ASP B N 1
ATOM 1615 C CA . ASP B 1 61 ? 9.57 25.484 2.494 1 97.5 61 ASP B CA 1
ATOM 1616 C C . ASP B 1 61 ? 10.188 24.172 2.988 1 97.5 61 ASP B C 1
ATOM 1618 O O . ASP B 1 61 ? 10.508 23.281 2.189 1 97.5 61 ASP B O 1
ATOM 1622 N N . ALA B 1 62 ? 10.391 24.062 4.25 1 97.69 62 ALA B N 1
ATOM 1623 C CA . ALA B 1 62 ? 10.945 22.844 4.84 1 97.69 62 ALA B CA 1
ATOM 1624 C C . ALA B 1 62 ? 10.008 21.656 4.629 1 97.69 62 ALA B C 1
ATOM 1626 O O . ALA B 1 62 ? 10.461 20.531 4.402 1 97.69 62 ALA B O 1
ATOM 1627 N N . LEU B 1 63 ? 8.727 21.922 4.766 1 97.75 63 LEU B N 1
ATOM 1628 C CA . LEU B 1 63 ? 7.719 20.891 4.527 1 97.75 63 LEU B CA 1
ATOM 1629 C C . LEU B 1 63 ? 7.805 20.375 3.094 1 97.75 63 LEU B C 1
ATOM 1631 O O . LEU B 1 63 ? 7.809 19.172 2.867 1 97.75 63 LEU B O 1
ATOM 1635 N N . VAL B 1 64 ? 7.863 21.266 2.15 1 98.44 64 VAL B N 1
ATOM 1636 C CA . VAL B 1 64 ? 7.957 20.906 0.741 1 98.44 64 VAL B CA 1
ATOM 1637 C C . VAL B 1 64 ? 9.234 20.094 0.498 1 98.44 64 VAL B C 1
ATOM 1639 O O . VAL B 1 64 ? 9.211 19.078 -0.197 1 98.44 64 VAL B O 1
ATOM 1642 N N . GLU B 1 65 ? 10.328 20.531 1.105 1 98.25 65 GLU B N 1
ATOM 1643 C CA . GLU B 1 65 ? 11.594 19.812 0.988 1 98.25 65 GLU B CA 1
ATOM 1644 C C . GLU B 1 65 ? 11.469 18.391 1.547 1 98.25 65 GLU B C 1
ATOM 1646 O O . GLU B 1 65 ? 11.945 17.438 0.931 1 98.25 65 GLU B O 1
ATOM 1651 N N . TYR B 1 66 ? 10.883 18.266 2.648 1 98.38 66 TYR B N 1
ATOM 1652 C CA . TYR B 1 66 ? 10.68 16.969 3.301 1 98.38 66 TYR B CA 1
ATOM 1653 C C . TYR B 1 66 ? 9.836 16.047 2.428 1 98.38 66 TYR B C 1
ATOM 1655 O O . TYR B 1 66 ? 10.211 14.906 2.172 1 98.38 66 TYR B O 1
ATOM 1663 N N . MET B 1 67 ? 8.727 16.562 1.887 1 98.38 67 MET B N 1
ATOM 1664 C CA . MET B 1 67 ? 7.75 15.766 1.158 1 98.38 67 MET B CA 1
ATOM 1665 C C . MET B 1 67 ? 8.297 15.336 -0.201 1 98.38 67 MET B C 1
ATOM 1667 O O . MET B 1 67 ? 7.777 14.406 -0.819 1 98.38 67 MET B O 1
ATOM 1671 N N . THR B 1 68 ? 9.352 16.031 -0.671 1 98.25 68 THR B N 1
ATOM 1672 C CA . THR B 1 68 ? 9.938 15.672 -1.96 1 98.25 68 THR B CA 1
ATOM 1673 C C . THR B 1 68 ? 11.25 14.914 -1.77 1 98.25 68 THR B C 1
ATOM 1675 O O . THR B 1 68 ? 11.953 14.625 -2.74 1 98.25 68 THR B O 1
ATOM 1678 N N . SER B 1 69 ? 11.664 14.578 -0.547 1 97.94 69 SER B N 1
ATOM 1679 C CA . SER B 1 69 ? 12.953 13.977 -0.22 1 97.94 69 SER B CA 1
ATOM 1680 C C . SER B 1 69 ? 12.961 12.484 -0.541 1 97.94 69 SER B C 1
ATOM 1682 O O . SER B 1 69 ? 14.023 11.859 -0.579 1 97.94 69 SER B O 1
ATOM 1684 N N . GLY B 1 70 ? 11.812 11.859 -0.816 1 98.19 70 GLY B N 1
ATOM 1685 C CA . GLY B 1 70 ? 11.641 10.453 -1.143 1 98.19 70 GLY B CA 1
ATOM 1686 C C . GLY B 1 70 ? 10.211 10.102 -1.515 1 98.19 70 GLY B C 1
ATOM 1687 O O . GLY B 1 70 ? 9.344 10.977 -1.558 1 98.19 70 GLY B O 1
ATOM 1688 N N . PRO B 1 71 ? 10 8.859 -1.834 1 98.69 71 PRO B N 1
ATOM 1689 C CA . PRO B 1 71 ? 8.656 8.438 -2.24 1 98.69 71 PRO B CA 1
ATOM 1690 C C . PRO B 1 71 ? 7.652 8.5 -1.094 1 98.69 71 PRO B C 1
ATOM 1692 O O . PRO B 1 71 ? 8.039 8.445 0.077 1 98.69 71 PRO B O 1
ATOM 1695 N N . VAL B 1 72 ? 6.418 8.695 -1.438 1 98.88 72 VAL B N 1
ATOM 1696 C CA . VAL B 1 72 ? 5.305 8.656 -0.498 1 98.88 72 VAL B CA 1
ATOM 1697 C C . VAL B 1 72 ? 4.285 7.613 -0.954 1 98.88 72 VAL B C 1
ATOM 1699 O O . VAL B 1 72 ? 4.289 7.199 -2.117 1 98.88 72 VAL B O 1
ATOM 1702 N N . MET B 1 73 ? 3.525 7.094 -0.08 1 98.88 73 MET B N 1
ATOM 1703 C CA . MET B 1 73 ? 2.326 6.316 -0.372 1 98.88 73 MET B CA 1
ATOM 1704 C C . MET B 1 73 ? 1.066 7.117 -0.063 1 98.88 73 MET B C 1
ATOM 1706 O O . MET B 1 73 ? 0.826 7.484 1.089 1 98.88 73 MET B O 1
ATOM 1710 N N . VAL B 1 74 ? 0.24 7.449 -1.07 1 98.94 74 VAL B N 1
ATOM 1711 C CA . VAL B 1 74 ? -1.023 8.148 -0.85 1 98.94 74 VAL B CA 1
ATOM 1712 C C . VAL B 1 74 ? -2.184 7.16 -0.967 1 98.94 74 VAL B C 1
ATOM 1714 O O . VAL B 1 74 ? -2.129 6.219 -1.765 1 98.94 74 VAL B O 1
ATOM 1717 N N . GLN B 1 75 ? -3.217 7.395 -0.174 1 98.88 75 GLN B N 1
ATOM 1718 C CA . GLN B 1 75 ? -4.324 6.449 -0.21 1 98.88 75 GLN B CA 1
ATOM 1719 C C . GLN B 1 75 ? -5.637 7.121 0.189 1 98.88 75 GLN B C 1
ATOM 1721 O O . GLN B 1 75 ? -5.629 8.18 0.822 1 98.88 75 GLN B O 1
ATOM 1726 N N . VAL B 1 76 ? -6.668 6.574 -0.25 1 98.94 76 VAL B N 1
ATOM 1727 C CA . VAL B 1 76 ? -8.023 6.902 0.171 1 98.94 76 VAL B CA 1
ATOM 1728 C C . VAL B 1 76 ? -8.547 5.824 1.114 1 98.94 76 VAL B C 1
ATOM 1730 O O . VAL B 1 76 ? -8.477 4.633 0.806 1 98.94 76 VAL B O 1
ATOM 1733 N N . LEU B 1 77 ? -8.992 6.242 2.246 1 98.88 77 LEU B N 1
ATOM 1734 C CA . LEU B 1 77 ? -9.609 5.355 3.225 1 98.88 77 LEU B CA 1
ATOM 1735 C C . LEU B 1 77 ? -11.117 5.531 3.24 1 98.88 77 LEU B C 1
ATOM 1737 O O . LEU B 1 77 ? -11.617 6.656 3.129 1 98.88 77 LEU B O 1
ATOM 1741 N N . GLU B 1 78 ? -11.812 4.453 3.375 1 98.62 78 GLU B N 1
ATOM 1742 C CA . GLU B 1 78 ? -13.273 4.461 3.41 1 98.62 78 GLU B CA 1
ATOM 1743 C C . GLU B 1 78 ? -13.797 3.766 4.664 1 98.62 78 GLU B C 1
ATOM 1745 O O . GLU B 1 78 ? -13.234 2.758 5.102 1 98.62 78 GLU B O 1
ATOM 1750 N N . GLY B 1 79 ? -14.82 4.23 5.273 1 97.62 79 GLY B N 1
ATOM 1751 C CA . GLY B 1 79 ? -15.469 3.65 6.438 1 97.62 79 GLY B CA 1
ATOM 1752 C C . GLY B 1 79 ? -16.438 4.602 7.121 1 97.62 79 GLY B C 1
ATOM 1753 O O . GLY B 1 79 ? -16.656 5.715 6.641 1 97.62 79 GLY B O 1
ATOM 1754 N N . GLU B 1 80 ? -17 4.105 8.188 1 96.62 80 GLU B N 1
ATOM 1755 C CA . GLU B 1 80 ? -17.859 4.957 8.992 1 96.62 80 GLU B CA 1
ATOM 1756 C C . GLU B 1 80 ? -17.047 5.961 9.805 1 96.62 80 GLU B C 1
ATOM 1758 O O . GLU B 1 80 ? -16.094 5.59 10.492 1 96.62 80 GLU B O 1
ATOM 1763 N N . SER B 1 81 ? -17.422 7.289 9.68 1 96.81 81 SER B N 1
ATOM 1764 C CA . SER B 1 81 ? -16.766 8.359 10.414 1 96.81 81 SER B CA 1
ATOM 1765 C C . SER B 1 81 ? -15.25 8.312 10.234 1 96.81 81 SER B C 1
ATOM 1767 O O . SER B 1 81 ? -14.492 8.539 11.18 1 96.81 81 SER B O 1
ATOM 1769 N N . VAL B 1 82 ? -14.828 7.941 9.039 1 98.31 82 VAL B N 1
ATOM 1770 C CA . VAL B 1 82 ? -13.43 7.598 8.781 1 98.31 82 VAL B CA 1
ATOM 1771 C C . VAL B 1 82 ? -12.555 8.844 8.93 1 98.31 82 VAL B C 1
ATOM 1773 O O . VAL B 1 82 ? -11.391 8.75 9.32 1 98.31 82 VAL B O 1
ATOM 1776 N N . ILE B 1 83 ? -13.078 10.039 8.641 1 98.31 83 ILE B N 1
ATOM 1777 C CA . ILE B 1 83 ? -12.289 11.25 8.773 1 98.31 83 ILE B CA 1
ATOM 1778 C C . ILE B 1 83 ? -11.891 11.453 10.234 1 98.31 83 ILE B C 1
ATOM 1780 O O . ILE B 1 83 ? -10.711 11.617 10.547 1 98.31 83 ILE B O 1
ATOM 1784 N N . THR B 1 84 ? -12.875 11.398 11.094 1 97.44 84 THR B N 1
ATOM 1785 C CA . THR B 1 84 ? -12.633 11.586 12.523 1 97.44 84 THR B CA 1
ATOM 1786 C C . THR B 1 84 ? -11.82 10.422 13.086 1 97.44 84 THR B C 1
ATOM 1788 O O . THR B 1 84 ? -10.867 10.633 13.836 1 97.44 84 THR B O 1
ATOM 1791 N N . ARG B 1 85 ? -12.164 9.219 12.734 1 97.62 85 ARG B N 1
ATOM 1792 C CA . ARG B 1 85 ? -11.516 8.023 13.273 1 97.62 85 ARG B CA 1
ATOM 1793 C C . ARG B 1 85 ? -10.047 7.969 12.867 1 97.62 85 ARG B C 1
ATOM 1795 O O . ARG B 1 85 ? -9.188 7.582 13.664 1 97.62 85 ARG B O 1
ATOM 1802 N N . TYR B 1 86 ? -9.789 8.32 11.609 1 98.75 86 TYR B N 1
ATOM 1803 C CA . TYR B 1 86 ? -8.398 8.289 11.18 1 98.75 86 TYR B CA 1
ATOM 1804 C C . TYR B 1 86 ? -7.582 9.367 11.891 1 98.75 86 TYR B C 1
ATOM 1806 O O . TYR B 1 86 ? -6.434 9.141 12.281 1 98.75 86 TYR B O 1
ATOM 1814 N N . ARG B 1 87 ? -8.117 10.523 12.086 1 98.44 87 ARG B N 1
ATOM 1815 C CA . ARG B 1 87 ? -7.426 11.57 12.836 1 98.44 87 ARG B CA 1
ATOM 1816 C C . ARG B 1 87 ? -7.121 11.102 14.258 1 98.44 87 ARG B C 1
ATOM 1818 O O . ARG B 1 87 ? -6.059 11.414 14.797 1 98.44 87 ARG B O 1
ATOM 1825 N N . GLU B 1 88 ? -8.07 10.438 14.797 1 98.19 88 GLU B N 1
ATOM 1826 C CA . GLU B 1 88 ? -7.852 9.891 16.141 1 98.19 88 GLU B CA 1
ATOM 1827 C C . GLU B 1 88 ? -6.715 8.867 16.141 1 98.19 88 GLU B C 1
ATOM 1829 O O . GLU B 1 88 ? -5.863 8.883 17.031 1 98.19 88 GLU B O 1
ATOM 1834 N N . LEU B 1 89 ? -6.688 7.996 15.156 1 98.69 89 LEU B N 1
ATOM 1835 C CA . LEU B 1 89 ? -5.629 7 15.047 1 98.69 89 LEU B CA 1
ATOM 1836 C C . LEU B 1 89 ? -4.27 7.668 14.859 1 98.69 89 LEU B C 1
ATOM 1838 O O . LEU B 1 89 ? -3.266 7.199 15.398 1 98.69 89 LEU B O 1
ATOM 1842 N N . MET B 1 90 ? -4.223 8.719 14.078 1 98.62 90 MET B N 1
ATOM 1843 C CA . MET B 1 90 ? -2.977 9.445 13.844 1 98.62 90 MET B CA 1
ATOM 1844 C C . MET B 1 90 ? -2.416 10 15.148 1 98.62 90 MET B C 1
ATOM 1846 O O . MET B 1 90 ? -1.23 9.828 15.445 1 98.62 90 MET B O 1
ATOM 1850 N N . GLY B 1 91 ? -3.359 10.68 15.906 1 98.44 91 GLY B N 1
ATOM 1851 C CA . GLY B 1 91 ? -2.926 11.375 17.109 1 98.44 91 GLY B CA 1
ATOM 1852 C C . GLY B 1 91 ? -2.492 12.805 16.844 1 98.44 91 GLY B C 1
ATOM 1853 O O . GLY B 1 91 ? -2.404 13.227 15.688 1 98.44 91 GLY B O 1
ATOM 1854 N N . LYS B 1 92 ? -2.158 13.461 17.875 1 97.44 92 LYS B N 1
ATOM 1855 C CA . LYS B 1 92 ? -1.766 14.867 17.797 1 97.44 92 LYS B CA 1
ATOM 1856 C C . LYS B 1 92 ? -0.527 15.039 16.922 1 97.44 92 LYS B C 1
ATOM 1858 O O . LYS B 1 92 ? 0.327 14.156 16.859 1 97.44 92 LYS B O 1
ATOM 1863 N N . THR B 1 93 ? -0.465 16.203 16.25 1 96.19 93 THR B N 1
ATOM 1864 C CA . THR B 1 93 ? 0.623 16.5 15.328 1 96.19 93 THR B CA 1
ATOM 1865 C C . THR B 1 93 ? 1.972 16.438 16.031 1 96.19 93 THR B C 1
ATOM 1867 O O . THR B 1 93 ? 2.93 15.867 15.5 1 96.19 93 THR B O 1
ATOM 1870 N N . ASN B 1 94 ? 1.985 17 17.25 1 97.12 94 ASN B N 1
ATOM 1871 C CA . ASN B 1 94 ? 3.195 16.859 18.047 1 97.12 94 ASN B CA 1
ATOM 1872 C C . ASN B 1 94 ? 3.301 15.453 18.641 1 97.12 94 ASN B C 1
ATOM 1874 O O . ASN B 1 94 ? 2.557 15.109 19.562 1 97.12 94 ASN B O 1
ATOM 1878 N N . PRO B 1 95 ? 4.277 14.695 18.156 1 97.69 95 PRO B N 1
ATOM 1879 C CA . PRO B 1 95 ? 4.34 13.305 18.594 1 97.69 95 PRO B CA 1
ATOM 1880 C C . PRO B 1 95 ? 4.574 13.172 20.094 1 97.69 95 PRO B C 1
ATOM 1882 O O . PRO B 1 95 ? 4.117 12.203 20.703 1 97.69 95 PRO B O 1
ATOM 1885 N N . ASP B 1 96 ? 5.211 14.172 20.734 1 97 96 ASP B N 1
ATOM 1886 C CA . ASP B 1 96 ? 5.469 14.133 22.172 1 97 96 ASP B CA 1
ATOM 1887 C C . ASP B 1 96 ? 4.176 14.297 22.969 1 97 96 ASP B C 1
ATOM 1889 O O . ASP B 1 96 ? 4.125 13.961 24.156 1 97 96 ASP B O 1
ATOM 1893 N N . GLU B 1 97 ? 3.205 14.805 22.344 1 98 97 GLU B N 1
ATOM 1894 C CA . GLU B 1 97 ? 1.919 15.039 23 1 98 97 GLU B CA 1
ATOM 1895 C C . GLU B 1 97 ? 0.868 14.047 22.516 1 98 97 GLU B C 1
ATOM 1897 O O . GLU B 1 97 ? -0.275 14.062 22.969 1 98 97 GLU B O 1
ATOM 1902 N N . ALA B 1 98 ? 1.208 13.266 21.531 1 97.94 98 ALA B N 1
ATOM 1903 C CA . ALA B 1 98 ? 0.263 12.297 20.969 1 97.94 98 ALA B CA 1
ATOM 1904 C C . ALA B 1 98 ? 0.062 11.117 21.906 1 97.94 98 ALA B C 1
ATOM 1906 O O . ALA B 1 98 ? 1.009 10.664 22.562 1 97.94 98 ALA B O 1
ATOM 1907 N N . ALA B 1 99 ? -1.105 10.609 22.016 1 97.75 99 ALA B N 1
ATOM 1908 C CA . ALA B 1 99 ? -1.419 9.477 22.891 1 97.75 99 ALA B CA 1
ATOM 1909 C C . ALA B 1 99 ? -0.595 8.25 22.5 1 97.75 99 ALA B C 1
ATOM 1911 O O . ALA B 1 99 ? -0.395 7.977 21.312 1 97.75 99 ALA B O 1
ATOM 1912 N N . CYS B 1 100 ? -0.142 7.492 23.5 1 97.25 100 CYS B N 1
ATOM 1913 C CA . CYS B 1 100 ? 0.519 6.219 23.25 1 97.25 100 CYS B CA 1
ATOM 1914 C C . CYS B 1 100 ? -0.361 5.305 22.406 1 97.25 100 CYS B C 1
ATOM 1916 O O . CYS B 1 100 ? -1.566 5.207 22.641 1 97.25 100 CYS B O 1
ATOM 1918 N N . GLY B 1 101 ? 0.256 4.73 21.391 1 97.88 101 GLY B N 1
ATOM 1919 C CA . GLY B 1 101 ? -0.499 3.842 20.531 1 97.88 101 GLY B CA 1
ATOM 1920 C C . GLY B 1 101 ? -0.972 4.516 19.25 1 97.88 101 GLY B C 1
ATOM 1921 O O . GLY B 1 101 ? -1.421 3.848 18.312 1 97.88 101 GLY B O 1
ATOM 1922 N N . SER B 1 102 ? -0.93 5.848 19.188 1 98.62 102 SER B N 1
ATOM 1923 C CA . SER B 1 102 ? -1.236 6.535 17.938 1 98.62 102 SER B CA 1
ATOM 1924 C C . SER B 1 102 ? -0.103 6.379 16.922 1 98.62 102 SER B C 1
ATOM 1926 O O . SER B 1 102 ? 1.019 6.023 17.297 1 98.62 102 SER B O 1
ATOM 1928 N N . LEU B 1 103 ? -0.398 6.621 15.695 1 98.81 103 LEU B N 1
ATOM 1929 C CA . LEU B 1 103 ? 0.605 6.48 14.648 1 98.81 103 LEU B CA 1
ATOM 1930 C C . LEU B 1 103 ? 1.751 7.465 14.852 1 98.81 103 LEU B C 1
ATOM 1932 O O . LEU B 1 103 ? 2.92 7.105 14.695 1 98.81 103 LEU B O 1
ATOM 1936 N N . ARG B 1 104 ? 1.392 8.68 15.203 1 98.81 104 ARG B N 1
ATOM 1937 C CA . ARG B 1 104 ? 2.432 9.695 15.32 1 98.81 104 ARG B CA 1
ATOM 1938 C C . ARG B 1 104 ? 3.271 9.469 16.578 1 98.81 104 ARG B C 1
ATOM 1940 O O . ARG B 1 104 ? 4.477 9.742 16.578 1 98.81 104 ARG B O 1
ATOM 1947 N N . SER B 1 105 ? 2.686 9.039 17.672 1 98.56 105 SER B N 1
ATOM 1948 C CA . SER B 1 105 ? 3.463 8.68 18.859 1 98.56 105 SER B CA 1
ATOM 1949 C C . SER B 1 105 ? 4.422 7.531 18.562 1 98.56 105 SER B C 1
ATOM 1951 O O . SER B 1 105 ? 5.562 7.531 19.031 1 98.56 105 SER B O 1
ATOM 1953 N N . ASP B 1 106 ? 4.008 6.641 17.797 1 98.62 106 ASP B N 1
ATOM 1954 C CA . ASP B 1 106 ? 4.754 5.398 17.609 1 98.62 106 ASP B CA 1
ATOM 1955 C C . ASP B 1 106 ? 5.797 5.543 16.516 1 98.62 106 ASP B C 1
ATOM 1957 O O . ASP B 1 106 ? 6.855 4.914 16.562 1 98.62 106 ASP B O 1
ATOM 1961 N N . TYR B 1 107 ? 5.52 6.375 15.461 1 98.62 107 TYR B N 1
ATOM 1962 C CA . TYR B 1 107 ? 6.348 6.262 14.266 1 98.62 107 TYR B CA 1
ATOM 1963 C C . TYR B 1 107 ? 6.961 7.605 13.898 1 98.62 107 TYR B C 1
ATOM 1965 O O . TYR B 1 107 ? 7.957 7.664 13.172 1 98.62 107 TYR B O 1
ATOM 1973 N N . ALA B 1 108 ? 6.34 8.727 14.336 1 98.5 108 ALA B N 1
ATOM 1974 C CA . ALA B 1 108 ? 6.879 10.023 13.93 1 98.5 108 ALA B CA 1
ATOM 1975 C C . ALA B 1 108 ? 8.266 10.25 14.523 1 98.5 108 ALA B C 1
ATOM 1977 O O . ALA B 1 108 ? 8.531 9.867 15.664 1 98.5 108 ALA B O 1
ATOM 1978 N N . ILE B 1 109 ? 9.133 10.852 13.742 1 98 109 ILE B N 1
ATOM 1979 C CA . ILE B 1 109 ? 10.461 11.227 14.219 1 98 109 ILE B CA 1
ATOM 1980 C C . ILE B 1 109 ? 10.383 12.562 14.953 1 98 109 ILE B C 1
ATOM 1982 O O . ILE B 1 109 ? 11.055 12.758 15.977 1 98 109 ILE B O 1
ATOM 1986 N N . SER B 1 110 ? 9.609 13.469 14.422 1 96.88 110 SER B N 1
ATOM 1987 C CA . SER B 1 110 ? 9.391 14.805 14.977 1 96.88 110 SER B CA 1
ATOM 1988 C C . SER B 1 110 ? 8.141 15.453 14.391 1 96.88 110 SER B C 1
ATOM 1990 O O . SER B 1 110 ? 7.457 14.852 13.562 1 96.88 110 SER B O 1
ATOM 1992 N N . MET B 1 111 ? 7.883 16.641 14.836 1 93.88 111 MET B N 1
ATOM 1993 C CA . MET B 1 111 ? 6.762 17.406 14.289 1 93.88 111 MET B CA 1
ATOM 1994 C C . MET B 1 111 ? 6.945 17.656 12.797 1 93.88 111 MET B C 1
ATOM 1996 O O . MET B 1 111 ? 5.977 17.625 12.031 1 93.88 111 MET B O 1
ATOM 2000 N N . ARG B 1 112 ? 8.117 17.875 12.414 1 92.38 112 ARG B N 1
ATOM 2001 C CA . ARG B 1 112 ? 8.438 18.109 11.016 1 92.38 112 ARG B CA 1
ATOM 2002 C C . ARG B 1 112 ? 8.43 16.812 10.211 1 92.38 112 ARG B C 1
ATOM 2004 O O . ARG B 1 112 ? 7.859 16.766 9.117 1 92.38 112 ARG B O 1
ATOM 2011 N N . TYR B 1 113 ? 9.023 15.781 10.797 1 96.25 113 TYR B N 1
ATOM 2012 C CA . TYR B 1 113 ? 9.078 14.453 10.188 1 96.25 113 TYR B CA 1
ATOM 2013 C C . TYR B 1 113 ? 8.031 13.531 10.805 1 96.25 113 TYR B C 1
ATOM 2015 O O . TYR B 1 113 ? 8.375 12.602 11.539 1 96.25 113 TYR B O 1
ATOM 2023 N N . ASN B 1 114 ? 6.75 13.758 10.508 1 95.31 114 ASN B N 1
ATOM 2024 C CA . ASN B 1 114 ? 5.535 13.266 11.148 1 95.31 114 ASN B CA 1
ATOM 2025 C C . ASN B 1 114 ? 5.004 12.016 10.453 1 95.31 114 ASN B C 1
ATOM 2027 O O . ASN B 1 114 ? 3.992 11.453 10.867 1 95.31 114 ASN B O 1
ATOM 2031 N N . SER B 1 115 ? 5.492 11.312 9.75 1 98.25 115 SER B N 1
ATOM 2032 C CA . SER B 1 115 ? 5.391 10.016 9.078 1 98.25 115 SER B CA 1
ATOM 2033 C C . SER B 1 115 ? 4.051 9.867 8.367 1 98.25 115 SER B C 1
ATOM 2035 O O . SER B 1 115 ? 3.895 9 7.508 1 98.25 115 SER B O 1
ATOM 2037 N N . VAL B 1 116 ? 2.918 10.641 8.82 1 98.81 116 VAL B N 1
ATOM 2038 C CA . VAL B 1 116 ? 1.618 10.438 8.188 1 98.81 116 VAL B CA 1
ATOM 2039 C C . VAL B 1 116 ? 0.909 11.773 8.023 1 98.81 116 VAL B C 1
ATOM 2041 O O . VAL B 1 116 ? 1.243 12.75 8.711 1 98.81 116 VAL B O 1
ATOM 2044 N N . HIS B 1 117 ? 0.009 11.859 7.09 1 98.62 117 HIS B N 1
ATOM 2045 C CA . HIS B 1 117 ? -0.917 12.953 6.84 1 98.62 117 HIS B CA 1
ATOM 2046 C C . HIS B 1 117 ? -2.35 12.445 6.711 1 98.62 117 HIS B C 1
ATOM 2048 O O . HIS B 1 117 ? -2.578 11.344 6.211 1 98.62 117 HIS B O 1
ATOM 2054 N N . GLY B 1 118 ? -3.279 13.18 7.164 1 98.38 118 GLY B N 1
ATOM 2055 C CA . GLY B 1 118 ? -4.699 12.898 7.004 1 98.38 118 GLY B CA 1
ATOM 2056 C C . GLY B 1 118 ? -5.551 14.148 6.926 1 98.38 118 GLY B C 1
ATOM 2057 O O . GLY B 1 118 ? -5.254 15.148 7.586 1 98.38 118 GLY B O 1
ATOM 2058 N N . SER B 1 119 ? -6.602 14.016 6.145 1 97.88 119 SER B N 1
ATOM 2059 C CA . SER B 1 119 ? -7.512 15.148 5.992 1 97.88 119 SER B CA 1
ATOM 2060 C C . SER B 1 119 ? -8.203 15.477 7.309 1 97.88 119 SER B C 1
ATOM 2062 O O . SER B 1 119 ? -8.406 14.602 8.148 1 97.88 119 SER B O 1
ATOM 2064 N N . ASP B 1 120 ? -8.617 16.781 7.5 1 95.5 120 ASP B N 1
ATOM 2065 C CA . ASP B 1 120 ? -9.18 17.188 8.789 1 95.5 120 ASP B CA 1
ATOM 2066 C C . ASP B 1 120 ? -10.656 17.562 8.648 1 95.5 120 ASP B C 1
ATOM 2068 O O . ASP B 1 120 ? -11.289 17.953 9.633 1 95.5 120 ASP B O 1
ATOM 2072 N N . SER B 1 121 ? -11.195 17.5 7.473 1 97.12 121 SER B N 1
ATOM 2073 C CA . SER B 1 121 ? -12.594 17.844 7.223 1 97.12 121 SER B CA 1
ATOM 2074 C C . SER B 1 121 ? -13.102 17.172 5.949 1 97.12 121 SER B C 1
ATOM 2076 O O . SER B 1 121 ? -12.312 16.734 5.113 1 97.12 121 SER B O 1
ATOM 2078 N N . PRO B 1 122 ? -14.422 17.062 5.828 1 97.44 122 PRO B N 1
ATOM 2079 C CA . PRO B 1 122 ? -14.969 16.531 4.574 1 97.44 122 PRO B CA 1
ATOM 2080 C C . PRO B 1 122 ? -14.508 17.312 3.352 1 97.44 122 PRO B C 1
ATOM 2082 O O . PRO B 1 122 ? -14.211 16.734 2.309 1 97.44 122 PRO B O 1
ATOM 2085 N N . GLU B 1 123 ? -14.422 18.641 3.516 1 97.56 123 GLU B N 1
ATOM 2086 C CA . GLU B 1 123 ? -14.008 19.484 2.408 1 97.56 123 GLU B CA 1
ATOM 2087 C C . GLU B 1 123 ? -12.555 19.219 2.014 1 97.56 123 GLU B C 1
ATOM 2089 O O . GLU B 1 123 ? -12.242 19.094 0.828 1 97.56 123 GLU B O 1
ATOM 2094 N N . SER B 1 124 ? -11.672 19.141 2.965 1 97.56 124 SER B N 1
ATOM 2095 C CA . SER B 1 124 ? -10.266 18.875 2.664 1 97.56 124 SER B CA 1
ATOM 2096 C C . SER B 1 124 ? -10.07 17.469 2.131 1 97.56 124 SER B C 1
ATOM 2098 O O . SER B 1 124 ? -9.227 17.234 1.262 1 97.56 124 SER B O 1
ATOM 2100 N N . ALA B 1 125 ? -10.852 16.531 2.686 1 98.5 125 ALA B N 1
ATOM 2101 C CA . ALA B 1 125 ? -10.773 15.164 2.191 1 98.5 125 ALA B CA 1
ATOM 2102 C C . ALA B 1 125 ? -11.109 15.094 0.705 1 98.5 125 ALA B C 1
ATOM 2104 O O . ALA B 1 125 ? -10.367 14.5 -0.08 1 98.5 125 ALA B O 1
ATOM 2105 N N . ALA B 1 126 ? -12.188 15.711 0.322 1 98.25 126 ALA B N 1
ATOM 2106 C CA . ALA B 1 126 ? -12.617 15.711 -1.076 1 98.25 126 ALA B CA 1
ATOM 2107 C C . ALA B 1 126 ? -11.555 16.359 -1.97 1 98.25 126 ALA B C 1
ATOM 2109 O O . ALA B 1 126 ? -11.227 15.82 -3.033 1 98.25 126 ALA B O 1
ATOM 2110 N N . ARG B 1 127 ? -11.07 17.469 -1.545 1 98.12 127 ARG B N 1
ATOM 2111 C CA . ARG B 1 127 ? -10.055 18.203 -2.307 1 98.12 127 ARG B CA 1
ATOM 2112 C C . ARG B 1 127 ? -8.789 17.359 -2.465 1 98.12 127 ARG B C 1
ATOM 2114 O O . ARG B 1 127 ? -8.242 17.25 -3.564 1 98.12 127 ARG B O 1
ATOM 2121 N N . GLU B 1 128 ? -8.336 16.828 -1.379 1 98.69 128 GLU B N 1
ATOM 2122 C CA . GLU B 1 128 ? -7.07 16.094 -1.368 1 98.69 128 GLU B CA 1
ATOM 2123 C C . GLU B 1 128 ? -7.184 14.789 -2.145 1 98.69 128 GLU B C 1
ATOM 2125 O O . GLU B 1 128 ? -6.25 14.391 -2.848 1 98.69 128 GLU B O 1
ATOM 2130 N N . ILE B 1 129 ? -8.312 14.086 -2.01 1 98.81 129 ILE B N 1
ATOM 2131 C CA . ILE B 1 129 ? -8.539 12.891 -2.805 1 98.81 129 ILE B CA 1
ATOM 2132 C C . ILE B 1 129 ? -8.5 13.234 -4.289 1 98.81 129 ILE B C 1
ATOM 2134 O O . ILE B 1 129 ? -7.816 12.57 -5.07 1 98.81 129 ILE B O 1
ATOM 2138 N N . ALA B 1 130 ? -9.109 14.312 -4.668 1 98.62 130 ALA B N 1
ATOM 2139 C CA . ALA B 1 130 ? -9.188 14.719 -6.066 1 98.62 130 ALA B CA 1
ATOM 2140 C C . ALA B 1 130 ? -7.828 15.18 -6.582 1 98.62 130 ALA B C 1
ATOM 2142 O O . ALA B 1 130 ? -7.582 15.18 -7.793 1 98.62 130 ALA B O 1
ATOM 2143 N N . TYR B 1 131 ? -6.988 15.617 -5.637 1 98.69 131 TYR B N 1
ATOM 2144 C CA . TYR B 1 131 ? -5.66 16.094 -6.023 1 98.69 131 TYR B CA 1
ATOM 2145 C C . TYR B 1 131 ? -4.828 14.953 -6.609 1 98.69 131 TYR B C 1
ATOM 2147 O O . TYR B 1 131 ? -4.035 15.172 -7.527 1 98.69 131 TYR B O 1
ATOM 2155 N N . PHE B 1 132 ? -5.055 13.734 -6.082 1 98.62 132 PHE B N 1
ATOM 2156 C CA . PHE B 1 132 ? -4.148 12.648 -6.441 1 98.62 132 PHE B CA 1
ATOM 2157 C C . PHE B 1 132 ? -4.879 11.562 -7.223 1 98.62 132 PHE B C 1
ATOM 2159 O O . PHE B 1 132 ? -4.25 10.75 -7.902 1 98.62 132 PHE B O 1
ATOM 2166 N N . PHE B 1 133 ? -6.195 11.516 -7.09 1 98.62 133 PHE B N 1
ATOM 2167 C CA . PHE B 1 133 ? -6.91 10.375 -7.656 1 98.62 133 PHE B CA 1
ATOM 2168 C C . PHE B 1 133 ? -8.055 10.844 -8.547 1 98.62 133 PHE B C 1
ATOM 2170 O O . PHE B 1 133 ? -8.742 11.812 -8.227 1 98.62 133 PHE B O 1
ATOM 2177 N N . VAL B 1 134 ? -8.25 10.141 -9.633 1 98 134 VAL B N 1
ATOM 2178 C CA . VAL B 1 134 ? -9.477 10.25 -10.406 1 98 134 VAL B CA 1
ATOM 2179 C C . VAL B 1 134 ? -10.461 9.164 -9.984 1 98 134 VAL B C 1
ATOM 2181 O O . VAL B 1 134 ? -10.078 8.203 -9.305 1 98 134 VAL B O 1
ATOM 2184 N N . GLU B 1 135 ? -11.641 9.305 -10.336 1 96.5 135 GLU B N 1
ATOM 2185 C CA . GLU B 1 135 ? -12.719 8.43 -9.867 1 96.5 135 GLU B CA 1
ATOM 2186 C C . GLU B 1 135 ? -12.414 6.969 -10.188 1 96.5 135 GLU B C 1
ATOM 2188 O O . GLU B 1 135 ? -12.672 6.082 -9.367 1 96.5 135 GLU B O 1
ATOM 2193 N N . ASP B 1 136 ? -11.82 6.676 -11.336 1 96.25 136 ASP B N 1
ATOM 2194 C CA . ASP B 1 136 ? -11.594 5.309 -11.797 1 96.25 136 ASP B CA 1
ATOM 2195 C C . ASP B 1 136 ? -10.508 4.625 -10.961 1 96.25 136 ASP B C 1
ATOM 2197 O O . ASP B 1 136 ? -10.344 3.404 -11.023 1 96.25 136 ASP B O 1
ATOM 2201 N N . GLU B 1 137 ? -9.758 5.41 -10.164 1 97.88 137 GLU B N 1
ATOM 2202 C CA . GLU B 1 137 ? -8.703 4.848 -9.336 1 97.88 137 GLU B CA 1
ATOM 2203 C C . GLU B 1 137 ? -9.227 4.453 -7.957 1 97.88 137 GLU B C 1
ATOM 2205 O O . GLU B 1 137 ? -8.516 3.822 -7.172 1 97.88 137 GLU B O 1
ATOM 2210 N N . ILE B 1 138 ? -10.422 4.906 -7.668 1 98.25 138 ILE B N 1
ATOM 2211 C CA . ILE B 1 138 ? -11.047 4.547 -6.402 1 98.25 138 ILE B CA 1
ATOM 2212 C C . ILE B 1 138 ? -11.812 3.234 -6.559 1 98.25 138 ILE B C 1
ATOM 2214 O O . ILE B 1 138 ? -12.742 3.145 -7.363 1 98.25 138 ILE B O 1
ATOM 2218 N N . CYS B 1 139 ? -11.391 2.24 -5.793 1 97.5 139 CYS B N 1
ATOM 2219 C CA . CYS B 1 139 ? -11.875 0.873 -5.945 1 97.5 139 CYS B CA 1
ATOM 2220 C C . CYS B 1 139 ? -12.555 0.388 -4.668 1 97.5 139 CYS B C 1
ATOM 2222 O O . CYS B 1 139 ? -12.016 -0.473 -3.967 1 97.5 139 CYS B O 1
ATOM 2224 N N . PRO B 1 140 ? -13.773 0.835 -4.414 1 95.19 140 PRO B N 1
ATOM 2225 C CA . PRO B 1 140 ? -14.461 0.343 -3.219 1 95.19 140 PRO B CA 1
ATOM 2226 C C . PRO B 1 140 ? -14.656 -1.171 -3.232 1 95.19 140 PRO B C 1
ATOM 2228 O O . PRO B 1 140 ? -14.656 -1.789 -4.301 1 95.19 140 PRO B O 1
ATOM 2231 N N . ARG B 1 141 ? -14.734 -1.75 -2.057 1 94.06 141 ARG B N 1
ATOM 2232 C CA . ARG B 1 141 ? -15.023 -3.178 -1.963 1 94.06 141 ARG B CA 1
ATOM 2233 C C . ARG B 1 141 ? -16.406 -3.49 -2.521 1 94.06 141 ARG B C 1
ATOM 2235 O O . ARG B 1 141 ? -17.359 -2.73 -2.311 1 94.06 141 ARG B O 1
ATOM 2242 N N . PRO B 1 142 ? -16.375 -4.531 -3.197 1 87.75 142 PRO B N 1
ATOM 2243 C CA . PRO B 1 142 ? -17.703 -4.902 -3.707 1 87.75 142 PRO B CA 1
ATOM 2244 C C . PRO B 1 142 ? -18.688 -5.227 -2.594 1 87.75 142 PRO B C 1
ATOM 2246 O O . PRO B 1 142 ? -18.297 -5.738 -1.543 1 87.75 142 PRO B O 1
ATOM 2249 N N . ALA B 1 143 ? -19.891 -4.727 -2.844 1 76.75 143 ALA B N 1
ATOM 2250 C CA . ALA B 1 143 ? -20.969 -4.984 -1.884 1 76.75 143 ALA B CA 1
ATOM 2251 C C . ALA B 1 143 ? -21.219 -6.48 -1.738 1 76.75 143 ALA B C 1
ATOM 2253 O O . ALA B 1 143 ? -21.062 -7.242 -2.695 1 76.75 143 ALA B O 1
ATOM 2254 N N . GLU B 1 144 ? -21.25 -7.062 -0.511 1 64.62 144 GLU B N 1
ATOM 2255 C CA . GLU B 1 144 ? -21.625 -8.461 -0.292 1 64.62 144 GLU B CA 1
ATOM 2256 C C . GLU B 1 144 ? -22.938 -8.805 -0.998 1 64.62 144 GLU B C 1
ATOM 2258 O O . GLU B 1 144 ? -23.797 -7.941 -1.178 1 64.62 144 GLU B O 1
#

Nearest PDB structures (foldseek):
  2hur-assembly1_A  TM=9.894E-01  e=1.200E-24  Escherichia coli
  6aes-assembly2_B  TM=9.906E-01  e=1.570E-24  Pseudomonas aeruginosa
  3vgv-assembly3_E  TM=9.937E-01  e=1.680E-24  Halomonas sp. #593
  4s0m-assembly4_H  TM=9.833E-01  e=3.288E-24  Acinetobacter baumannii
  4ek2-assembly1_A  TM=9.913E-01  e=1.081E-22  Burkholderia thailandensis E264

Sequence (288 aa):
MTIERTFSIVKPDAVKRNLIGAIYRRIEKTGMQVVAAKMLSLTKEQAQGFYAEHEGKEFFDALVEYMTSGPVMVQVLEGESVITRYRELMGKTNPDEAACGSLRSDYAISMRYNSVHGSDSPESAAREIAYFFVEDEICPRPAEMTIERTFSIVKPDAVKRNLIGAIYRRIEKTGMQVVAAKMLSLTKEQAQGFYAEHEGKEFFDALVEYMTSGPVMVQVLEGESVITRYRELMGKTNPDEAACGSLRSDYAISMRYNSVHGSDSPESAAREIAYFFVEDEICPRPAE

Radius of gyration: 18.81 Å; Cα contacts (8 Å, |Δi|>4): 596; chains: 2; bounding box: 50×59×45 Å

Foldseek 3Di:
DDKAKKKKKQAFVCVVVVCPVVVVVLLVVVVKDWFFKDKDQDDLVLLCVLVVVCPPPPCSVVLSCRRNVGMMMMTMIIDDVSQVVLDLLQADLALVRGDPNHPQVVPAPGSSRRRMDMDNDRVSRVVNCVSVDDPVRGGDDDDD/DDKAKKKKKQAFVCVVVVCPVVVVVLLVVVVKDWQFKDKDQDDLVLLCVLVVVCPPPPCSVVLSCRRNVGMMMMTMIIDDVSQVVLDLLQADLALVRGDPNHPQVVPAPGSSRRRMDMDNDRVSRVVNCVSVDDPVRGGDDDDD

InterPro domains:
  IPR001564 Nucleoside diphosphate kinase [MF_00451] (3-138)
  IPR001564 Nucleoside diphosphate kinase [PR01243] (6-28)
  IPR001564 Nucleoside diphosphate kinase [PR01243] (50-69)
  IPR001564 Nucleoside diphosphate kinase [PR01243] (70-87)
  IPR001564 Nucleoside diphosphate kinase [PR01243] (91-107)
  IPR001564 Nucleoside diphosphate kinase [PR01243] (114-133)
  IPR023005 Nucleoside diphosphate kinase, active site [PS00469] (114-122)
  IPR034907 Nucleoside diphosphate kinase-like domain [PF00334] (4-138)
  IPR034907 Nucleoside diphosphate kinase-like domain [SM00562] (3-140)
  IPR036850 Nucleoside diphosphate kinase-like domain superfamily [G3DSA:3.30.70.141] (1-139)
  IPR036850 Nucleoside diphosphate kinase-like domain superfamily [SSF54919] (1-140)

Secondary structure (DSSP, 8-state):
--EEEEEEEE-HHHHHTT-HHHHHHHHHHTT-EEEEEEEE---HHHHHHHTGGGTTSTTHHHHHHHHTSS-EEEEEEEEETHHHHHHHHH--SSGGGSPTTSHHHHH-SSSSS-SEEE-SSHHHHHHHHHHH--GGG--PPPP-/--EEEEEEEE-HHHHHTT-HHHHHHHHHHTT-EEEEEEEE---HHHHHHHTGGGTTSTTHHHHHHHHTSS-EEEEEEEEETHHHHHHHHH--SSGGGSPTTSHHHHH-SSSSS-SEEE-SSHHHHHHHHHHH--GGG--PPPP-

Solvent-accessible surface area (backbone atoms only — not comparable to full-atom values): 14940 Å² total; per-residue (Å²): 131,70,75,35,60,24,25,37,33,40,26,24,69,29,47,73,66,50,35,59,14,56,53,38,31,58,47,27,72,73,66,40,37,79,26,22,38,36,36,46,63,44,46,67,66,55,40,44,61,74,46,44,92,42,63,88,45,90,59,38,64,59,49,38,51,49,52,43,66,26,32,29,40,40,34,31,36,35,27,69,56,29,42,62,51,48,48,58,46,34,33,44,73,48,29,90,74,15,52,85,84,14,50,26,39,70,62,29,80,36,64,86,53,38,31,61,48,65,34,90,43,74,68,49,10,54,52,52,39,55,72,76,43,57,75,89,43,53,37,68,76,66,81,129,132,70,75,36,60,22,24,38,33,40,28,23,67,29,48,74,67,49,35,59,14,57,52,38,31,57,48,26,73,73,65,40,37,79,26,22,36,38,36,44,62,45,47,66,67,56,40,44,62,72,48,45,90,41,63,88,45,89,60,36,65,59,49,39,50,51,52,44,66,28,32,29,40,40,34,34,38,36,27,68,56,29,43,62,53,48,46,58,46,34,34,43,72,48,28,92,73,16,52,86,85,14,48,18,39,69,62,28,81,36,64,87,51,31,31,59,48,63,34,89,43,72,69,50,8,53,52,53,39,56,71,78,44,58,74,88,45,52,37,66,75,66,81,130

Organism: Aliivibrio salmonicida (strain LFI1238) (NCBI:txid316275)

pLDDT: mean 97.04, std 4.9, range [59.88, 98.94]